Protein AF-A0A7S0B451-F1 (afdb_monomer_lite)

Organism: NCBI:txid73915

pLDDT: mean 84.36, std 18.51, range [40.62, 98.62]

Secondary structure (DSSP, 8-state):
-----------------------PPPPPP---TTPPP--EEEP-SSGGG-EEEETT-S-HHHHHHHHHHHTSTT-EE-----TTS-EE-EEEE-HHHHHHH-HHHHHHHHHHHHHHIIIII--TGGGTTT-------EEEE--HHHHSS--EE-S---SS-SSEEEE--S-GGG-S---EEEB-SSSSS--EEE-PPTT-EEEE-TTTSB-

Radius of gyration: 23.53 Å; chains: 1; bounding box: 77×71×60 Å

Sequence (211 aa):
AGDLDTEEASSKRSRQELQEEHDEPPSPNPAGDGARPSLRWLGGGKRYRCLALVPGFLRPEDISALHAVARHPTVQEINDRKGYLAFKHRVWRFELQLRALEPELYSRLLALMHQADTEKWRRLHKKSRKGKVYPEVEYIDYDVEYEQKPCFIEPHVDNKSAVTLVAMLSPPADYAGGRSCFRRAEGRAGHRELSLQLGDAVLFRGEKLVH

Structure (mmCIF, N/CA/C/O backbone):
data_AF-A0A7S0B451-F1
#
_entry.id   AF-A0A7S0B451-F1
#
loop_
_atom_site.group_PDB
_atom_site.id
_atom_site.type_symbol
_atom_site.label_atom_id
_atom_site.label_alt_id
_atom_site.label_comp_id
_atom_site.label_asym_id
_atom_site.label_entity_id
_atom_site.label_seq_id
_atom_site.pdbx_PDB_ins_code
_atom_site.Cartn_x
_atom_site.Cartn_y
_atom_site.Cartn_z
_atom_site.occupancy
_atom_site.B_iso_or_equiv
_atom_site.auth_seq_id
_atom_site.auth_comp_id
_atom_site.auth_asym_id
_atom_site.auth_atom_id
_atom_site.pdbx_PDB_model_num
ATOM 1 N N . ALA A 1 1 ? 52.711 51.675 38.468 1.00 51.25 1 ALA A N 1
ATOM 2 C CA . ALA A 1 1 ? 52.621 51.045 39.797 1.00 51.25 1 ALA A CA 1
ATOM 3 C C . ALA A 1 1 ? 51.212 50.502 39.941 1.00 51.25 1 ALA A C 1
ATOM 5 O O . ALA A 1 1 ? 50.282 51.296 39.874 1.00 51.25 1 ALA A O 1
ATOM 6 N N . GLY A 1 2 ? 51.070 49.181 40.024 1.00 46.09 2 GLY A N 1
ATOM 7 C CA . GLY A 1 2 ? 49.778 48.499 40.086 1.00 46.09 2 GLY A CA 1
ATOM 8 C C . GLY A 1 2 ? 49.770 47.239 39.232 1.00 46.09 2 GLY A C 1
ATOM 9 O O . GLY A 1 2 ? 49.210 47.253 38.142 1.00 46.09 2 GLY A O 1
ATOM 10 N N . ASP A 1 3 ? 50.450 46.210 39.734 1.00 50.22 3 ASP A N 1
ATOM 11 C CA . ASP A 1 3 ? 50.292 44.806 39.352 1.00 50.22 3 ASP A CA 1
ATOM 12 C C . ASP A 1 3 ? 48.834 44.348 39.532 1.00 50.22 3 ASP A C 1
ATOM 14 O O . ASP A 1 3 ? 48.132 44.859 40.408 1.00 50.22 3 ASP A O 1
ATOM 18 N N . LEU A 1 4 ? 48.400 43.345 38.765 1.00 50.84 4 LEU A N 1
ATOM 19 C CA . LEU A 1 4 ? 48.194 41.990 39.299 1.00 50.84 4 LEU A CA 1
ATOM 20 C C . LEU A 1 4 ? 47.608 41.045 38.239 1.00 50.84 4 LEU A C 1
ATOM 22 O O . LEU A 1 4 ? 46.598 41.323 37.593 1.00 50.84 4 LEU A O 1
ATOM 26 N N . ASP A 1 5 ? 48.301 39.916 38.128 1.00 51.53 5 ASP A N 1
ATOM 27 C CA . ASP A 1 5 ? 47.961 38.661 37.470 1.00 51.53 5 ASP A CA 1
ATOM 28 C C . ASP A 1 5 ? 46.573 38.119 37.820 1.00 51.53 5 ASP A C 1
ATOM 30 O O . ASP A 1 5 ? 46.120 38.285 38.953 1.00 51.53 5 ASP A O 1
ATOM 34 N N . THR A 1 6 ? 45.970 37.334 36.912 1.00 46.91 6 THR A N 1
ATOM 35 C CA . THR A 1 6 ? 45.538 35.951 37.235 1.00 46.91 6 THR A CA 1
ATOM 36 C C . THR A 1 6 ? 45.073 35.137 36.011 1.00 46.91 6 THR A C 1
ATOM 38 O O . THR A 1 6 ? 44.140 35.500 35.302 1.00 46.91 6 THR A O 1
ATOM 41 N N . GLU A 1 7 ? 45.768 34.010 35.831 1.00 44.91 7 GLU A N 1
ATOM 42 C CA . GLU A 1 7 ? 45.277 32.634 35.615 1.00 44.91 7 GLU A CA 1
ATOM 43 C C . GLU A 1 7 ? 44.490 32.207 34.353 1.00 44.91 7 GLU A C 1
ATOM 45 O O . GLU A 1 7 ? 43.295 32.421 34.178 1.00 44.91 7 GLU A O 1
ATOM 50 N N . GLU A 1 8 ? 45.214 31.450 33.519 1.00 51.06 8 GLU A N 1
ATOM 51 C CA . GLU A 1 8 ? 45.052 29.994 33.335 1.00 51.06 8 GLU A CA 1
ATOM 52 C C . GLU A 1 8 ? 43.644 29.430 33.036 1.00 51.06 8 GLU A C 1
ATOM 54 O O . GLU A 1 8 ? 42.858 29.095 33.920 1.00 51.06 8 GLU A O 1
ATOM 59 N N . ALA A 1 9 ? 43.372 29.173 31.748 1.00 45.97 9 ALA A N 1
ATOM 60 C CA . ALA A 1 9 ? 42.255 28.336 31.309 1.00 45.97 9 ALA A CA 1
ATOM 61 C C . ALA A 1 9 ? 42.749 26.960 30.830 1.00 45.97 9 ALA A C 1
ATOM 63 O O . ALA A 1 9 ? 43.408 26.808 29.801 1.00 45.97 9 ALA A O 1
ATOM 64 N N . SER A 1 10 ? 42.376 25.964 31.629 1.00 46.09 10 SER A N 1
ATOM 65 C CA . SER A 1 10 ? 42.626 24.530 31.528 1.00 46.09 10 SER A CA 1
ATOM 66 C C . SER A 1 10 ? 42.260 23.909 30.170 1.00 46.09 10 SER A C 1
ATOM 68 O O . SER A 1 10 ? 41.117 23.957 29.712 1.00 46.09 10 SER A O 1
ATOM 70 N N . SER A 1 11 ? 43.241 23.238 29.562 1.00 50.28 11 SER A N 1
ATOM 71 C CA . SER A 1 11 ? 43.077 22.367 28.399 1.00 50.28 11 SER A CA 1
ATOM 72 C C . SER A 1 11 ? 42.589 20.982 28.840 1.00 50.28 11 SER A C 1
ATOM 74 O O . SER A 1 11 ? 43.350 20.174 29.370 1.00 50.28 11 SER A O 1
ATOM 76 N N . LYS A 1 12 ? 41.304 20.695 28.615 1.00 46.22 12 LYS A N 1
ATOM 77 C CA . LYS A 1 12 ? 40.731 19.342 28.669 1.00 46.22 12 LYS A CA 1
ATOM 78 C C . LYS A 1 12 ? 39.865 19.120 27.433 1.00 46.22 12 LYS A C 1
ATOM 80 O O . LYS A 1 12 ? 38.693 19.481 27.407 1.00 46.22 12 LYS A O 1
ATOM 85 N N . ARG A 1 13 ? 40.441 18.507 26.399 1.00 50.12 13 ARG A N 1
ATOM 86 C CA . ARG A 1 13 ? 39.676 17.846 25.334 1.00 50.12 13 ARG A CA 1
ATOM 87 C C . ARG A 1 13 ? 39.936 16.351 25.412 1.00 50.12 13 ARG A C 1
ATOM 89 O O . ARG A 1 13 ? 40.980 15.864 24.989 1.00 50.12 13 ARG A O 1
ATOM 96 N N . SER A 1 14 ? 38.965 15.660 26.001 1.00 49.91 14 SER A N 1
ATOM 97 C CA . SER A 1 14 ? 38.817 14.212 25.968 1.00 49.91 14 SER A CA 1
ATOM 98 C C . SER A 1 14 ? 38.808 13.718 24.524 1.00 49.91 14 SER A C 1
ATOM 100 O O . SER A 1 14 ? 37.978 14.142 23.721 1.00 49.91 14 SER A O 1
ATOM 102 N N . ARG A 1 15 ? 39.718 12.794 24.214 1.00 47.41 15 ARG A N 1
ATOM 103 C CA . ARG A 1 15 ? 39.576 11.858 23.099 1.00 47.41 15 ARG A CA 1
ATOM 104 C C . ARG A 1 15 ? 38.463 10.881 23.474 1.00 47.41 15 ARG A C 1
ATOM 106 O O . ARG A 1 15 ? 38.658 10.048 24.349 1.00 47.41 15 ARG A O 1
ATOM 113 N N . GLN A 1 16 ? 37.299 11.035 22.855 1.00 45.62 16 GLN A N 1
ATOM 114 C CA . GLN A 1 16 ? 36.290 9.985 22.794 1.00 45.62 16 GLN A CA 1
ATOM 115 C C . GLN A 1 16 ? 36.619 9.133 21.569 1.00 45.62 16 GLN A C 1
ATOM 117 O O . GLN A 1 16 ? 36.636 9.635 20.446 1.00 45.62 16 GLN A O 1
ATOM 122 N N . GLU A 1 17 ? 36.966 7.878 21.823 1.00 51.75 17 GLU A N 1
ATOM 123 C CA . GLU A 1 17 ? 37.152 6.844 20.816 1.00 51.75 17 GLU 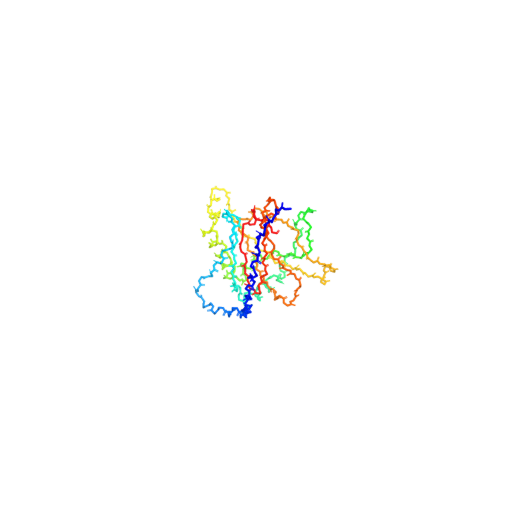A CA 1
ATOM 124 C C . GLU A 1 17 ? 35.809 6.564 20.129 1.00 51.75 17 GLU A C 1
ATOM 126 O O . GLU A 1 17 ? 34.786 6.359 20.781 1.00 51.75 17 GLU A O 1
ATOM 131 N N . LEU A 1 18 ? 35.825 6.614 18.798 1.00 42.59 18 LEU A N 1
ATOM 132 C CA . LEU A 1 18 ? 34.741 6.179 17.928 1.00 42.59 18 LEU A CA 1
ATOM 133 C C . LEU A 1 18 ? 34.728 4.648 17.928 1.00 42.59 18 LEU A C 1
ATOM 135 O O . LEU A 1 18 ? 35.599 4.019 17.332 1.00 42.59 18 LEU A O 1
ATOM 139 N N . GLN A 1 19 ? 33.752 4.064 18.614 1.00 40.62 19 GLN A N 1
ATOM 140 C CA . GLN A 1 19 ? 33.343 2.682 18.398 1.00 40.62 19 GLN A CA 1
ATOM 141 C C . GLN A 1 19 ? 32.407 2.668 17.185 1.00 40.62 19 GLN A C 1
ATOM 143 O O . GLN A 1 19 ? 31.265 3.116 17.264 1.00 40.62 19 GLN A O 1
ATOM 148 N N . GLU A 1 20 ? 32.928 2.215 16.047 1.00 45.16 20 GLU A N 1
ATOM 149 C CA . GLU A 1 20 ? 32.133 1.838 14.880 1.00 45.16 20 GLU A CA 1
ATOM 150 C C . GLU A 1 20 ? 31.390 0.536 15.217 1.00 45.16 20 GLU A C 1
ATOM 152 O O . GLU A 1 20 ? 31.955 -0.557 15.170 1.00 45.16 20 GLU A O 1
ATOM 157 N N . GLU A 1 21 ? 30.125 0.655 15.627 1.00 43.59 21 GLU A N 1
ATOM 158 C CA . GLU A 1 21 ? 29.206 -0.480 15.679 1.00 43.59 21 GLU A CA 1
ATOM 159 C C . GLU A 1 21 ? 28.879 -0.902 14.241 1.00 43.59 21 GLU A C 1
ATOM 161 O O . GLU A 1 21 ? 28.238 -0.178 13.479 1.00 43.59 21 GLU A O 1
ATOM 166 N N . HIS A 1 22 ? 29.365 -2.081 13.861 1.00 43.94 22 HIS A N 1
ATOM 167 C CA . HIS A 1 22 ? 28.922 -2.786 12.669 1.00 43.94 22 HIS A CA 1
ATOM 168 C C . HIS A 1 22 ? 27.453 -3.200 12.856 1.00 43.94 22 HIS A C 1
ATOM 170 O O . HIS A 1 22 ? 27.164 -4.177 13.544 1.00 43.94 22 HIS A O 1
ATOM 176 N N . ASP A 1 23 ? 26.535 -2.457 12.233 1.00 41.75 23 ASP A N 1
ATOM 177 C CA . ASP A 1 23 ? 25.133 -2.848 12.060 1.00 41.75 23 ASP A CA 1
ATOM 178 C C . ASP A 1 23 ? 25.065 -4.096 11.159 1.00 41.75 23 ASP A C 1
ATOM 180 O O . ASP A 1 23 ? 25.032 -4.010 9.927 1.00 41.75 23 ASP A O 1
ATOM 184 N N . GLU A 1 24 ? 25.067 -5.284 11.766 1.00 44.38 24 GLU A N 1
ATOM 185 C CA . GLU A 1 24 ? 24.655 -6.505 11.075 1.00 44.38 24 GLU A CA 1
ATOM 186 C C . GLU A 1 24 ? 23.174 -6.368 10.670 1.00 44.38 24 GLU A C 1
ATOM 188 O O . GLU A 1 24 ? 22.329 -6.049 11.516 1.00 44.38 24 GLU A O 1
ATOM 193 N N . PRO A 1 25 ? 22.813 -6.602 9.393 1.00 47.19 25 PRO A N 1
ATOM 194 C CA . PRO A 1 25 ? 21.423 -6.537 8.978 1.00 47.19 25 PRO A CA 1
ATOM 195 C C . PRO A 1 25 ? 20.615 -7.598 9.742 1.00 47.19 25 PRO A C 1
ATOM 197 O O . PRO A 1 25 ? 21.043 -8.752 9.838 1.00 47.19 25 PRO A O 1
ATOM 200 N N . PRO A 1 26 ? 19.441 -7.242 10.294 1.00 48.12 26 PRO A N 1
ATOM 201 C CA . PRO A 1 26 ? 18.641 -8.169 11.078 1.00 48.12 26 PRO A CA 1
ATOM 202 C C . PRO A 1 26 ? 18.282 -9.392 10.232 1.00 48.12 26 PRO A C 1
ATOM 204 O O . PRO A 1 26 ? 17.697 -9.263 9.156 1.00 48.12 26 PRO A O 1
ATOM 207 N N . SER A 1 27 ? 18.621 -10.580 10.742 1.00 48.44 27 SER A N 1
ATOM 208 C CA . SER A 1 27 ? 18.252 -11.851 10.115 1.00 48.44 27 SER A CA 1
ATOM 209 C C . SER A 1 27 ? 16.741 -11.906 9.845 1.00 48.44 27 SER A C 1
ATOM 211 O O . SER A 1 27 ? 15.951 -11.515 10.714 1.00 48.44 27 SER A O 1
ATOM 213 N N . PRO A 1 28 ? 16.312 -12.392 8.665 1.00 52.81 28 PRO A N 1
ATOM 214 C CA . PRO A 1 28 ? 14.900 -12.508 8.329 1.00 52.81 28 PRO A CA 1
ATOM 215 C C . PRO A 1 28 ? 14.221 -13.457 9.319 1.00 52.81 28 PRO A C 1
ATOM 217 O O . PRO A 1 28 ? 14.611 -14.615 9.462 1.00 52.81 28 PRO A O 1
ATOM 220 N N . ASN A 1 29 ? 13.214 -12.952 10.034 1.00 47.22 29 ASN A N 1
ATOM 221 C CA . ASN A 1 29 ? 12.429 -13.751 10.968 1.00 47.22 29 ASN A CA 1
ATOM 222 C C . ASN A 1 29 ? 11.749 -14.908 10.212 1.00 47.22 29 ASN A C 1
ATOM 224 O O . ASN A 1 29 ? 10.942 -14.635 9.319 1.00 47.22 29 ASN A O 1
ATOM 228 N N . PRO A 1 30 ? 11.972 -16.178 10.595 1.00 44.09 30 PRO A N 1
ATOM 229 C CA . PRO A 1 30 ? 11.163 -17.290 10.123 1.00 44.09 30 PRO A CA 1
ATOM 230 C C . PRO A 1 30 ? 9.826 -17.240 10.869 1.00 44.09 30 PRO A C 1
ATOM 232 O O . PRO A 1 30 ? 9.618 -17.915 11.877 1.00 44.09 30 PRO A O 1
ATOM 235 N N . ALA A 1 31 ? 8.921 -16.366 10.432 1.00 47.34 31 ALA A N 1
ATOM 236 C CA . ALA A 1 31 ? 7.562 -16.352 10.946 1.00 47.34 31 ALA A CA 1
ATOM 237 C C . ALA A 1 31 ? 6.867 -17.645 10.492 1.00 47.34 31 ALA A C 1
ATOM 239 O O . ALA A 1 31 ? 6.435 -17.760 9.349 1.00 47.34 31 ALA A O 1
ATOM 240 N N . GLY A 1 32 ? 6.798 -18.635 11.385 1.00 51.97 32 GLY A N 1
ATOM 241 C CA . GLY A 1 32 ? 5.951 -19.810 11.196 1.00 51.97 32 GLY A CA 1
ATOM 242 C C . GLY A 1 32 ? 4.487 -19.403 11.000 1.00 51.97 32 GLY A C 1
ATOM 243 O O . GLY A 1 32 ? 4.059 -18.367 11.516 1.00 51.97 32 GLY A O 1
ATOM 244 N N . ASP A 1 33 ? 3.734 -20.246 10.289 1.00 60.16 33 ASP A N 1
ATOM 245 C CA . ASP A 1 33 ? 2.381 -20.051 9.720 1.00 60.16 33 ASP A CA 1
ATOM 246 C C . ASP A 1 33 ? 1.242 -19.608 10.680 1.00 60.16 33 ASP A C 1
ATOM 248 O O . ASP A 1 33 ? 0.070 -19.614 10.310 1.00 60.16 33 ASP A O 1
ATOM 252 N N . GLY A 1 34 ? 1.531 -19.184 11.913 1.00 66.62 34 GLY A N 1
ATOM 253 C CA . GLY A 1 34 ? 0.522 -18.734 12.879 1.00 66.62 34 GLY A CA 1
ATOM 254 C C . GLY A 1 34 ? 0.889 -17.520 13.733 1.00 66.62 34 GLY A C 1
ATOM 255 O O . GLY A 1 34 ? 0.052 -17.064 14.518 1.00 66.62 34 GLY A O 1
ATOM 256 N N . ALA A 1 35 ? 2.104 -16.972 13.630 1.00 75.88 35 ALA A N 1
ATOM 257 C CA . ALA A 1 35 ? 2.472 -15.803 14.426 1.00 75.88 35 ALA A CA 1
ATOM 258 C C . ALA A 1 35 ? 1.803 -14.537 13.868 1.00 75.88 35 ALA A C 1
ATOM 260 O O . ALA A 1 35 ? 1.917 -14.221 12.684 1.00 75.88 35 ALA A O 1
ATOM 261 N N . ARG A 1 36 ? 1.109 -13.778 14.728 1.00 83.06 36 ARG A N 1
ATOM 262 C CA . ARG A 1 36 ? 0.566 -12.472 14.327 1.00 83.06 36 ARG A CA 1
ATOM 263 C C . ARG A 1 36 ? 1.712 -11.528 13.946 1.00 83.06 36 ARG A C 1
ATOM 265 O O . ARG A 1 36 ? 2.691 -11.459 14.693 1.00 83.06 36 ARG A O 1
ATOM 272 N N . PRO A 1 37 ? 1.583 -10.757 12.854 1.00 90.06 37 PRO A N 1
ATOM 273 C CA . PRO A 1 37 ? 2.593 -9.779 12.480 1.00 90.06 37 PRO A CA 1
ATOM 274 C C . PRO A 1 37 ? 2.762 -8.727 13.584 1.00 90.06 37 PRO A C 1
ATOM 276 O O . PRO A 1 37 ? 1.789 -8.208 14.144 1.00 90.06 37 PRO A O 1
ATOM 279 N N . SER A 1 38 ? 4.017 -8.409 13.903 1.00 93.44 38 SER A N 1
ATOM 280 C CA . SER A 1 38 ? 4.358 -7.423 14.929 1.00 93.44 38 SER A CA 1
ATOM 281 C C . SER A 1 38 ? 4.362 -6.012 14.340 1.00 93.44 38 SER A C 1
ATOM 283 O O . SER A 1 38 ? 5.220 -5.676 13.525 1.00 93.44 38 SER A O 1
ATOM 285 N N . LEU A 1 39 ? 3.452 -5.153 14.807 1.00 97.00 39 LEU A N 1
ATOM 286 C CA . LEU A 1 39 ? 3.399 -3.742 14.419 1.00 97.00 39 LEU A CA 1
ATOM 287 C C . LEU A 1 39 ? 4.478 -2.929 15.155 1.00 97.00 39 LEU A C 1
ATOM 289 O O . LEU A 1 39 ? 4.399 -2.718 16.367 1.00 97.00 39 LEU A O 1
ATOM 293 N N . ARG A 1 40 ? 5.469 -2.407 14.425 1.00 96.81 40 ARG A N 1
ATOM 294 C CA . ARG A 1 40 ? 6.464 -1.463 14.959 1.00 96.81 40 ARG A CA 1
ATOM 295 C C . ARG A 1 40 ? 5.944 -0.035 14.824 1.00 96.81 40 ARG A C 1
ATOM 297 O O . ARG A 1 40 ? 6.002 0.576 13.758 1.00 96.81 40 ARG A O 1
ATOM 304 N N . TRP A 1 41 ? 5.397 0.505 15.910 1.00 95.06 41 TRP A N 1
ATOM 305 C CA . TRP A 1 41 ? 4.802 1.842 15.918 1.00 95.06 41 TRP A CA 1
ATOM 306 C C . TRP A 1 41 ? 5.856 2.953 15.925 1.00 95.06 41 TRP A C 1
ATOM 308 O O . TRP A 1 41 ? 6.600 3.114 16.889 1.00 95.06 41 TRP A O 1
ATOM 318 N N . LEU A 1 42 ? 5.829 3.800 14.899 1.00 92.25 42 LEU A N 1
ATOM 319 C CA . LEU A 1 42 ? 6.668 4.988 14.793 1.00 92.25 42 LEU A CA 1
ATOM 320 C C . LEU A 1 42 ? 5.882 6.233 15.227 1.00 92.25 42 LEU A C 1
ATOM 322 O O . LEU A 1 42 ? 4.772 6.534 14.761 1.00 92.25 42 LEU A O 1
ATOM 326 N N . GLY A 1 43 ? 6.449 6.920 16.217 1.00 80.81 43 GLY A N 1
ATOM 327 C CA . GLY A 1 43 ? 5.768 7.918 17.028 1.00 80.81 43 GLY A CA 1
ATOM 328 C C . GLY A 1 43 ? 5.409 9.216 16.304 1.00 80.81 43 GLY A C 1
ATOM 329 O O . GLY A 1 43 ? 6.026 9.642 15.330 1.00 80.81 43 GLY A O 1
ATOM 330 N N . GLY A 1 44 ? 4.387 9.872 16.846 1.00 68.25 44 GLY A N 1
ATOM 331 C CA . GLY A 1 44 ? 4.021 11.263 16.611 1.00 68.25 44 GLY A CA 1
ATOM 332 C C . GLY A 1 44 ? 3.155 11.698 17.791 1.00 68.25 44 GLY A C 1
ATOM 333 O O . GLY A 1 44 ? 2.392 10.885 18.303 1.00 68.25 44 GLY A O 1
ATOM 334 N N . GLY A 1 45 ? 3.244 12.950 18.249 1.00 79.00 45 GLY A N 1
ATOM 335 C CA . GLY A 1 45 ? 2.591 13.391 19.500 1.00 79.00 45 GLY A CA 1
ATOM 336 C C . GLY A 1 45 ? 1.056 13.247 19.568 1.00 79.00 45 GLY A C 1
ATOM 337 O O . GLY A 1 45 ? 0.448 13.617 20.564 1.00 79.00 45 GLY A O 1
ATOM 338 N N . LYS A 1 46 ? 0.397 12.741 18.515 1.00 87.88 46 LYS A N 1
ATOM 339 C CA . LYS A 1 46 ? -1.038 12.426 18.469 1.00 87.88 46 LYS A CA 1
ATOM 340 C C . LYS A 1 46 ? -1.256 11.090 17.754 1.00 87.88 46 LYS A C 1
ATOM 342 O O . LYS A 1 46 ? -0.585 10.814 16.765 1.00 87.88 46 LYS A O 1
ATOM 347 N N . ARG A 1 47 ? -2.267 10.314 18.174 1.00 90.69 47 ARG A N 1
ATOM 348 C CA . ARG A 1 47 ? -2.580 8.966 17.635 1.00 90.69 47 ARG A CA 1
ATOM 349 C C . ARG A 1 47 ? -2.688 8.917 16.106 1.00 90.69 47 ARG A C 1
ATOM 351 O O . ARG A 1 47 ? -2.170 8.000 15.487 1.00 90.69 47 ARG A O 1
ATOM 358 N N . TYR A 1 48 ? -3.324 9.918 15.495 1.00 87.50 48 TYR A N 1
ATOM 359 C CA . TYR A 1 48 ? -3.512 9.988 14.038 1.00 87.50 48 TYR A CA 1
ATOM 360 C C . TYR A 1 48 ? -2.246 10.366 13.254 1.00 87.50 48 TYR A C 1
ATOM 362 O O . TYR A 1 48 ? -2.292 10.423 12.033 1.00 87.50 48 TYR A O 1
ATOM 370 N N . ARG A 1 49 ? -1.145 10.678 13.947 1.00 89.88 49 ARG A N 1
ATOM 371 C CA . ARG A 1 49 ? 0.164 10.961 13.347 1.00 89.88 49 ARG A CA 1
ATOM 372 C C . ARG A 1 49 ? 1.102 9.761 13.427 1.00 89.88 49 ARG A C 1
ATOM 374 O O . ARG A 1 49 ? 2.183 9.818 12.854 1.00 89.88 49 ARG A O 1
ATOM 381 N N . CYS A 1 50 ? 0.736 8.716 14.161 1.00 93.38 50 CYS A N 1
ATOM 382 C CA . CYS A 1 50 ? 1.513 7.487 14.211 1.00 93.38 50 CYS A CA 1
ATOM 383 C C . CYS A 1 50 ? 1.355 6.708 12.906 1.00 93.38 50 CYS A C 1
ATOM 385 O O . CYS A 1 50 ? 0.295 6.760 12.282 1.00 93.38 50 CYS A O 1
ATOM 387 N N . LEU A 1 51 ? 2.396 5.967 12.560 1.00 95.88 51 LEU A N 1
ATOM 388 C CA . LEU A 1 51 ? 2.398 4.966 11.501 1.00 95.88 51 LEU A CA 1
ATOM 389 C C . LEU A 1 51 ? 2.987 3.669 12.067 1.00 95.88 51 LEU A C 1
ATOM 391 O O . LEU A 1 51 ? 3.706 3.717 13.068 1.00 95.88 51 LEU A O 1
ATOM 395 N N . ALA A 1 52 ? 2.638 2.530 11.490 1.00 97.69 52 ALA A N 1
ATOM 396 C CA . ALA A 1 52 ? 3.152 1.223 11.883 1.00 97.69 52 ALA A CA 1
ATOM 397 C C . ALA A 1 52 ? 3.973 0.642 10.738 1.00 97.69 52 ALA A C 1
ATOM 399 O O . ALA A 1 52 ? 3.462 0.548 9.629 1.00 97.69 52 ALA A O 1
ATOM 400 N N . LEU A 1 53 ? 5.212 0.249 11.014 1.00 98.00 53 LEU A N 1
ATOM 401 C CA . LEU A 1 53 ? 6.034 -0.545 10.109 1.00 98.00 53 LEU A CA 1
ATOM 402 C C . LEU A 1 53 ? 5.858 -2.030 10.444 1.00 98.00 53 LEU A C 1
ATOM 404 O O . LEU A 1 53 ? 5.833 -2.403 11.619 1.00 98.00 53 LEU A O 1
ATOM 408 N N . VAL A 1 54 ? 5.763 -2.867 9.420 1.00 98.19 54 VAL A N 1
ATOM 409 C CA . VAL A 1 54 ? 5.617 -4.321 9.531 1.00 98.19 54 VAL A CA 1
ATOM 410 C C . VAL A 1 54 ? 6.666 -4.956 8.622 1.00 98.19 54 VAL A C 1
ATOM 412 O O . VAL A 1 54 ? 6.398 -5.156 7.436 1.00 98.19 54 VAL A O 1
ATOM 415 N N . PRO A 1 55 ? 7.885 -5.188 9.142 1.00 97.25 55 PRO A N 1
ATOM 416 C CA . PRO A 1 55 ? 8.974 -5.712 8.331 1.00 97.25 55 PRO A CA 1
ATOM 417 C C . PRO A 1 55 ? 8.680 -7.130 7.842 1.00 97.25 55 PRO A C 1
ATOM 419 O O . PRO A 1 55 ? 8.182 -7.938 8.630 1.00 97.25 55 PRO A O 1
ATOM 422 N N . GLY A 1 56 ? 8.997 -7.423 6.579 1.00 96.56 56 GLY A N 1
ATOM 423 C CA . GLY A 1 56 ? 8.827 -8.749 5.977 1.00 96.56 56 GLY A CA 1
ATOM 424 C C . GLY A 1 56 ? 7.404 -9.301 6.099 1.00 96.56 56 GLY A C 1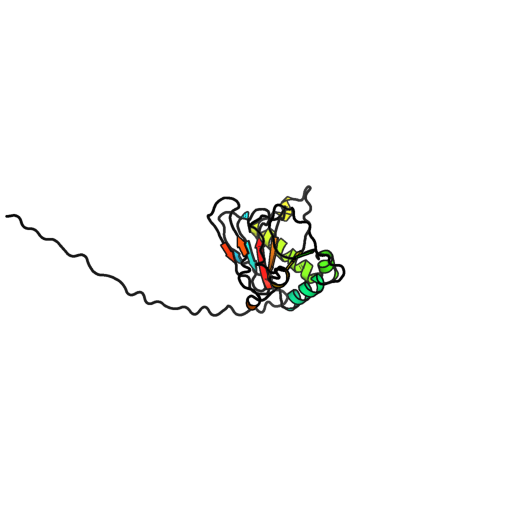
ATOM 425 O O . GLY A 1 56 ? 7.221 -10.491 6.342 1.00 96.56 56 GLY A O 1
ATOM 426 N N . PHE A 1 57 ? 6.393 -8.431 6.019 1.00 97.75 57 PHE A N 1
ATOM 427 C CA . PHE A 1 57 ? 4.996 -8.843 6.134 1.00 97.75 57 PHE A CA 1
ATOM 428 C C . PHE A 1 57 ? 4.569 -9.748 4.975 1.00 97.75 57 PHE A C 1
ATOM 430 O O . PHE A 1 57 ? 3.885 -10.747 5.196 1.00 97.75 57 PHE A O 1
ATOM 437 N N . LEU A 1 58 ? 4.950 -9.379 3.751 1.00 98.12 58 LEU A N 1
ATOM 438 C CA . LEU A 1 58 ? 4.686 -10.175 2.561 1.00 98.12 58 LEU A CA 1
ATOM 439 C C . LEU A 1 58 ? 5.837 -11.143 2.324 1.00 98.12 58 LEU A C 1
ATOM 441 O O . LEU A 1 58 ? 7.001 -10.745 2.266 1.00 98.12 58 LEU A O 1
ATOM 445 N N . ARG A 1 59 ? 5.488 -12.412 2.137 1.00 96.81 59 ARG A N 1
ATOM 446 C CA . ARG A 1 59 ? 6.434 -13.452 1.731 1.00 96.81 59 ARG A CA 1
ATOM 447 C C . ARG A 1 59 ? 6.698 -13.382 0.220 1.00 96.81 59 ARG A C 1
ATOM 449 O O . ARG A 1 59 ? 5.884 -12.803 -0.504 1.00 96.81 59 ARG A O 1
ATOM 456 N N . PRO A 1 60 ? 7.777 -13.997 -0.293 1.00 97.69 60 PRO A N 1
ATOM 457 C CA . PRO A 1 60 ? 8.038 -14.050 -1.732 1.00 97.69 60 PRO A CA 1
ATOM 458 C C . PRO A 1 60 ? 6.856 -14.591 -2.551 1.00 97.69 60 PRO A C 1
ATOM 460 O O . PRO A 1 60 ? 6.558 -14.065 -3.624 1.00 97.69 60 PRO A O 1
ATOM 463 N N . GLU A 1 61 ? 6.133 -15.583 -2.025 1.00 98.00 61 GLU A N 1
ATOM 464 C CA . GLU A 1 61 ? 4.952 -16.161 -2.677 1.00 98.00 61 GLU A CA 1
ATOM 465 C C . GLU A 1 61 ? 3.800 -15.152 -2.727 1.00 98.00 61 GLU A C 1
ATOM 467 O O . GLU A 1 61 ? 3.124 -15.034 -3.746 1.00 98.00 61 GLU A O 1
ATOM 472 N N . ASP A 1 62 ? 3.625 -14.367 -1.659 1.00 98.38 62 ASP A N 1
ATOM 473 C CA . ASP A 1 62 ? 2.604 -13.320 -1.584 1.00 98.38 62 ASP A CA 1
ATOM 474 C C . ASP A 1 62 ? 2.878 -12.224 -2.625 1.00 98.38 62 ASP A C 1
ATOM 476 O O . ASP A 1 62 ? 1.969 -11.753 -3.305 1.00 98.38 62 ASP A O 1
ATOM 480 N N . ILE A 1 63 ? 4.145 -11.836 -2.779 1.00 98.62 63 ILE A N 1
ATOM 481 C CA . ILE A 1 63 ? 4.582 -10.830 -3.754 1.00 98.62 63 ILE A CA 1
ATOM 482 C C . ILE A 1 63 ? 4.376 -11.350 -5.180 1.00 98.62 63 ILE A C 1
ATOM 484 O O . ILE A 1 63 ? 3.827 -10.638 -6.021 1.00 98.62 63 ILE A O 1
ATOM 488 N N . SER A 1 64 ? 4.758 -12.603 -5.447 1.00 98.38 64 SER A N 1
ATOM 489 C CA . SER A 1 64 ? 4.527 -13.252 -6.742 1.00 98.38 64 SER A CA 1
ATOM 490 C C . SER A 1 64 ? 3.036 -13.297 -7.096 1.00 98.38 64 SER A C 1
ATOM 492 O O . SER A 1 64 ? 2.653 -12.918 -8.206 1.00 98.38 64 SER A O 1
ATOM 494 N N . ALA A 1 65 ? 2.186 -13.662 -6.132 1.00 98.50 65 ALA A N 1
ATOM 495 C CA . ALA A 1 65 ? 0.738 -13.675 -6.295 1.00 98.50 65 ALA A CA 1
ATOM 496 C C . ALA A 1 65 ? 0.181 -12.271 -6.589 1.00 98.50 65 ALA A C 1
ATOM 498 O O . ALA A 1 65 ? -0.593 -12.103 -7.530 1.00 98.50 65 ALA A O 1
ATOM 499 N N . LEU A 1 66 ? 0.618 -11.234 -5.863 1.00 98.56 66 LEU A N 1
ATOM 500 C CA . LEU A 1 66 ? 0.202 -9.847 -6.124 1.00 98.56 66 LEU A CA 1
ATOM 501 C C . LEU A 1 66 ? 0.559 -9.399 -7.546 1.00 98.56 66 LEU A C 1
ATOM 503 O O . LEU A 1 66 ? -0.297 -8.838 -8.231 1.00 98.56 66 LEU A O 1
ATOM 507 N N . HIS A 1 67 ? 1.778 -9.693 -8.009 1.00 98.44 67 HIS A N 1
ATOM 508 C CA . HIS A 1 67 ? 2.206 -9.418 -9.387 1.00 98.44 67 HIS A CA 1
ATOM 509 C C . HIS A 1 67 ? 1.334 -10.146 -10.415 1.00 98.44 67 HIS A C 1
ATOM 511 O O . HIS A 1 67 ? 0.917 -9.549 -11.409 1.00 98.44 67 HIS A O 1
ATOM 517 N N . ALA A 1 68 ? 1.038 -11.428 -10.186 1.00 98.38 68 ALA A N 1
ATOM 518 C CA . ALA A 1 68 ? 0.222 -12.232 -11.091 1.00 98.38 68 ALA A CA 1
ATOM 519 C C . ALA A 1 68 ? -1.223 -11.715 -11.174 1.00 98.38 68 ALA A C 1
ATOM 521 O O . ALA A 1 68 ? -1.749 -11.521 -12.272 1.00 98.38 68 ALA A O 1
ATOM 522 N N . VAL A 1 69 ? -1.851 -11.433 -10.028 1.00 98.50 69 VAL A N 1
ATOM 523 C CA . VAL A 1 69 ? -3.225 -10.919 -9.972 1.00 98.50 69 VAL A CA 1
ATOM 524 C C . VAL A 1 69 ? -3.306 -9.523 -10.593 1.00 98.50 69 VAL A C 1
ATOM 526 O O . VAL A 1 69 ? -4.228 -9.269 -11.365 1.00 98.50 69 VAL A O 1
ATOM 529 N N . ALA A 1 70 ? -2.352 -8.627 -10.320 1.00 97.81 70 ALA A N 1
ATOM 530 C CA . ALA A 1 70 ? -2.340 -7.280 -10.899 1.00 97.81 70 ALA A CA 1
ATOM 531 C C . ALA A 1 70 ? -2.213 -7.284 -12.434 1.00 97.81 70 ALA A C 1
ATOM 533 O O . ALA A 1 70 ? -2.713 -6.378 -13.096 1.00 97.81 70 ALA A O 1
ATOM 534 N N . ARG A 1 71 ? -1.598 -8.326 -13.008 1.00 97.38 71 ARG A N 1
ATOM 535 C CA . ARG A 1 71 ? -1.471 -8.540 -14.461 1.00 97.38 71 ARG A CA 1
ATOM 536 C C . ARG A 1 71 ? -2.608 -9.370 -15.062 1.00 97.38 71 ARG A C 1
ATOM 538 O O . ARG A 1 71 ? -2.565 -9.691 -16.250 1.00 97.38 71 ARG A O 1
ATOM 545 N N . HIS A 1 72 ? -3.615 -9.745 -14.273 1.00 98.44 72 HIS A N 1
ATOM 546 C CA . HIS A 1 72 ? -4.739 -10.524 -14.775 1.00 98.44 72 HIS A CA 1
ATOM 547 C C . HIS A 1 72 ? -5.475 -9.752 -15.893 1.00 98.44 72 HIS A C 1
ATOM 549 O O . HIS A 1 72 ? -5.728 -8.559 -15.724 1.00 98.44 72 HIS A O 1
ATOM 555 N N . PRO A 1 73 ? -5.905 -10.393 -17.001 1.00 97.88 73 PRO A N 1
ATOM 556 C CA . PRO A 1 73 ? -6.466 -9.691 -18.168 1.00 97.88 73 PRO A CA 1
ATOM 557 C C . PRO A 1 73 ? -7.702 -8.820 -17.903 1.00 97.88 73 PRO A C 1
ATOM 559 O O . PRO A 1 73 ? -8.042 -7.955 -18.704 1.00 97.88 73 PRO A O 1
ATOM 562 N N . THR A 1 74 ? -8.412 -9.058 -16.798 1.00 97.75 74 THR A N 1
ATOM 563 C CA . THR A 1 74 ? -9.588 -8.263 -16.404 1.00 97.75 74 THR A CA 1
ATOM 564 C C . THR A 1 74 ? -9.244 -7.048 -15.542 1.00 97.75 74 THR A C 1
ATOM 566 O O . THR A 1 74 ? -10.149 -6.299 -15.180 1.00 97.75 74 THR A O 1
ATOM 569 N N . VAL A 1 75 ? -7.992 -6.907 -15.105 1.00 97.75 75 VAL A N 1
ATOM 570 C CA . VAL A 1 75 ? -7.541 -5.760 -14.318 1.00 97.75 75 VAL A CA 1
ATOM 571 C C . VAL A 1 75 ? -7.315 -4.596 -15.267 1.00 97.75 75 VAL A C 1
ATOM 573 O O . VAL A 1 75 ? -6.629 -4.721 -16.278 1.00 97.75 75 VAL A O 1
ATOM 576 N N . GLN A 1 76 ? -7.921 -3.460 -14.943 1.00 94.38 76 GLN A N 1
ATOM 577 C CA . GLN A 1 76 ? -7.844 -2.263 -15.766 1.00 94.38 76 GLN A CA 1
ATOM 578 C C . GLN A 1 76 ? -6.933 -1.237 -15.109 1.00 94.38 76 GLN A C 1
ATOM 580 O O . GLN A 1 76 ? -6.998 -1.003 -13.898 1.00 94.38 76 GLN A O 1
ATOM 585 N N . GLU A 1 77 ? -6.098 -0.620 -15.939 1.00 96.00 77 GLU A N 1
ATOM 586 C CA . GLU A 1 77 ? -5.396 0.600 -15.570 1.00 96.00 77 GLU A CA 1
ATOM 587 C C . GLU A 1 77 ? -6.430 1.709 -15.352 1.00 96.00 77 GLU A C 1
ATOM 589 O O . GLU A 1 77 ? -7.382 1.848 -16.127 1.00 96.00 77 GLU A O 1
ATOM 594 N N . ILE A 1 78 ? -6.273 2.476 -14.278 1.00 93.69 78 ILE A N 1
ATOM 595 C CA . ILE A 1 78 ? -7.184 3.560 -13.920 1.00 93.69 78 ILE A CA 1
ATOM 596 C C . ILE A 1 78 ? -6.500 4.914 -14.084 1.00 93.69 78 ILE A C 1
ATOM 598 O O . ILE A 1 78 ? -5.339 5.102 -13.732 1.00 93.69 78 ILE A O 1
ATOM 602 N N . ASN A 1 79 ? -7.263 5.882 -14.587 1.00 87.56 79 ASN A N 1
ATOM 603 C CA . ASN A 1 79 ? -6.853 7.279 -14.688 1.00 87.56 79 ASN A CA 1
ATOM 604 C C . ASN A 1 79 ? -7.958 8.179 -14.113 1.00 87.56 79 ASN A C 1
ATOM 606 O O . ASN A 1 79 ? -8.593 8.961 -14.816 1.00 87.56 79 ASN A O 1
ATOM 610 N N . ASP A 1 80 ? -8.265 7.979 -12.829 1.00 81.50 80 ASP A N 1
ATOM 611 C CA . ASP A 1 80 ? -9.369 8.636 -12.113 1.00 81.50 80 ASP A CA 1
ATOM 612 C C . ASP A 1 80 ? -8.897 9.732 -11.137 1.00 81.50 80 ASP A C 1
ATOM 614 O O . ASP A 1 80 ? -9.688 10.304 -10.376 1.00 81.50 80 ASP A O 1
ATOM 618 N N . ARG A 1 81 ? -7.604 10.071 -11.170 1.00 77.62 81 ARG A N 1
ATOM 619 C CA . ARG A 1 81 ? -7.017 11.092 -10.302 1.00 77.62 81 ARG A CA 1
ATOM 620 C C . ARG A 1 81 ? -7.358 12.487 -10.819 1.00 77.62 81 ARG A C 1
ATOM 622 O O . ARG A 1 81 ? -7.267 12.795 -12.003 1.00 77.62 81 ARG A O 1
ATOM 629 N N . LYS A 1 82 ? -7.774 13.361 -9.902 1.00 73.50 82 LYS A N 1
ATOM 630 C CA . LYS A 1 82 ? -8.142 14.743 -10.230 1.00 73.50 82 LYS A CA 1
ATOM 631 C C . LYS A 1 82 ? -6.907 15.510 -10.709 1.00 73.50 82 LYS A C 1
ATOM 633 O O . LYS A 1 82 ? -5.854 15.407 -10.089 1.00 73.50 82 LYS A O 1
ATOM 638 N N . GLY A 1 83 ? -7.068 16.354 -11.729 1.00 71.88 83 GLY A N 1
ATOM 639 C CA . GLY A 1 83 ? -5.970 17.076 -12.393 1.00 71.88 83 GLY A CA 1
ATOM 640 C C . GLY A 1 83 ? -5.188 18.102 -11.556 1.00 71.88 83 GLY A C 1
ATOM 641 O O . GLY A 1 83 ? -4.432 18.874 -12.129 1.00 71.88 83 GLY A O 1
ATOM 642 N N . TYR A 1 84 ? -5.372 18.152 -10.232 1.00 76.88 84 TYR A N 1
ATOM 643 C CA . TYR A 1 84 ? -4.599 19.014 -9.328 1.00 76.88 84 TYR A CA 1
ATOM 644 C C . TYR A 1 84 ? -3.486 18.282 -8.569 1.00 76.88 84 TYR A C 1
ATOM 646 O O . TYR A 1 84 ? -2.714 18.944 -7.884 1.00 76.88 84 TYR A O 1
ATOM 654 N N . LEU A 1 85 ? -3.437 16.947 -8.616 1.00 82.25 85 LEU A N 1
ATOM 655 C CA . LEU A 1 85 ? -2.347 16.172 -8.025 1.00 82.25 85 LEU A CA 1
ATOM 656 C C . LEU A 1 85 ? -1.380 15.804 -9.144 1.00 82.25 85 LEU A C 1
ATOM 658 O O . LEU A 1 85 ? -1.777 15.064 -10.044 1.00 82.25 85 LEU A O 1
ATOM 662 N N . ALA A 1 86 ? -0.141 16.295 -9.103 1.00 84.00 86 ALA A N 1
ATOM 663 C CA . ALA A 1 86 ? 0.855 15.830 -10.056 1.00 84.00 86 ALA A CA 1
ATOM 664 C C . ALA A 1 86 ? 1.403 14.470 -9.608 1.00 84.00 86 ALA A C 1
ATOM 666 O O . ALA A 1 86 ? 1.803 14.270 -8.457 1.00 84.00 86 ALA A O 1
ATOM 667 N N . PHE A 1 87 ? 1.408 13.524 -10.535 1.00 87.31 87 PHE A N 1
ATOM 668 C CA . PHE A 1 87 ? 1.994 12.210 -10.344 1.00 87.31 87 PHE A CA 1
ATOM 669 C C . PHE A 1 87 ? 2.519 11.677 -11.677 1.00 87.31 87 PHE A C 1
ATOM 671 O O . PHE A 1 87 ? 2.106 12.132 -12.745 1.00 87.31 87 PHE A O 1
ATOM 678 N N . LYS A 1 88 ? 3.453 10.737 -11.592 1.00 91.31 88 LYS A N 1
ATOM 679 C CA . LYS A 1 88 ? 4.046 10.009 -12.712 1.00 91.31 88 LYS A CA 1
ATOM 680 C C . LYS A 1 88 ? 4.274 8.581 -12.266 1.00 91.31 88 LYS A C 1
ATOM 682 O O . LYS A 1 88 ? 5.306 8.281 -11.671 1.00 91.31 88 LYS A O 1
ATOM 687 N N . HIS A 1 89 ? 3.245 7.776 -12.455 1.00 93.75 89 HIS A N 1
ATOM 688 C CA . HIS A 1 89 ? 3.206 6.353 -12.169 1.00 93.75 89 HIS A CA 1
ATOM 689 C C . HIS A 1 89 ? 1.922 5.800 -12.783 1.00 93.75 89 HIS A C 1
ATOM 691 O O . HIS A 1 89 ? 0.957 6.538 -13.018 1.00 93.75 89 HIS A O 1
ATOM 697 N N . ARG A 1 90 ? 1.882 4.489 -12.972 1.00 94.69 90 ARG A N 1
ATOM 698 C CA . ARG A 1 90 ? 0.706 3.771 -13.464 1.00 94.69 90 ARG A CA 1
ATOM 699 C C . ARG A 1 90 ? -0.022 3.115 -12.303 1.00 94.69 90 ARG A C 1
ATOM 701 O O . ARG A 1 90 ? 0.602 2.757 -11.304 1.00 94.69 90 ARG A O 1
ATOM 708 N N . VAL A 1 91 ? -1.345 3.004 -12.396 1.00 95.8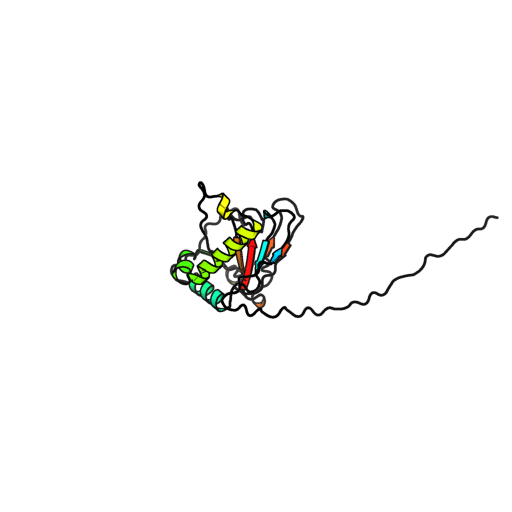8 91 VAL A N 1
ATOM 709 C CA . VAL A 1 91 ? -2.177 2.447 -11.321 1.00 95.88 91 VAL A CA 1
ATOM 710 C C . VAL A 1 91 ? -3.191 1.474 -11.886 1.00 95.88 91 VAL A C 1
ATOM 712 O O . VAL A 1 91 ? -3.916 1.798 -12.821 1.00 95.88 91 VAL A O 1
ATOM 715 N N . TRP A 1 92 ? -3.318 0.319 -11.245 1.00 97.69 92 TRP A N 1
ATOM 716 C CA . TRP A 1 92 ? -4.341 -0.671 -11.550 1.00 97.69 92 TRP A CA 1
ATOM 717 C C . TRP A 1 92 ? -5.165 -0.974 -10.309 1.00 97.69 92 TRP A C 1
ATOM 719 O O . TRP A 1 92 ? -4.619 -1.269 -9.246 1.00 97.69 92 TRP A O 1
ATOM 729 N N . ARG A 1 93 ? -6.493 -0.947 -10.443 1.00 96.75 93 ARG A N 1
ATOM 730 C CA . ARG A 1 93 ? -7.398 -1.369 -9.369 1.00 96.75 93 ARG A CA 1
ATOM 731 C C . ARG A 1 93 ? -7.735 -2.840 -9.561 1.00 96.75 93 ARG A C 1
ATOM 733 O O . ARG A 1 93 ? -8.381 -3.205 -10.540 1.00 96.75 93 ARG A O 1
ATOM 740 N N . PHE A 1 94 ? -7.309 -3.673 -8.617 1.00 97.81 94 PHE A N 1
ATOM 741 C CA . PHE A 1 94 ? -7.334 -5.134 -8.770 1.00 97.81 94 PHE A CA 1
ATOM 742 C C . PHE A 1 94 ? -7.936 -5.872 -7.568 1.00 97.81 94 PHE A C 1
ATOM 744 O O . PHE A 1 94 ? -7.813 -7.087 -7.439 1.00 97.81 94 PHE A O 1
ATOM 751 N N . GLU A 1 95 ? -8.625 -5.147 -6.683 1.00 97.50 95 GLU A N 1
ATOM 752 C CA . GLU A 1 95 ? -9.230 -5.706 -5.471 1.00 97.50 95 GLU A CA 1
ATOM 753 C C . GLU A 1 95 ? -10.145 -6.908 -5.737 1.00 97.50 95 GLU A C 1
ATOM 755 O O . GLU A 1 95 ? -10.081 -7.906 -5.020 1.00 97.50 95 GLU A O 1
ATOM 760 N N . LEU A 1 96 ? -11.023 -6.817 -6.742 1.00 97.50 96 LEU A N 1
ATOM 761 C CA . LEU A 1 96 ? -11.984 -7.883 -7.026 1.00 97.50 96 LEU A CA 1
ATOM 762 C C . LEU A 1 96 ? -11.270 -9.172 -7.439 1.00 97.50 96 LEU A C 1
ATOM 764 O O . LEU A 1 96 ? -11.678 -10.252 -7.016 1.00 97.50 96 LEU A O 1
ATOM 768 N N . GLN A 1 97 ? -10.202 -9.044 -8.226 1.00 98.50 97 GLN A N 1
ATOM 769 C CA . GLN A 1 97 ? -9.366 -10.155 -8.659 1.00 98.50 97 GLN A CA 1
ATOM 770 C C . GLN A 1 97 ? -8.568 -10.714 -7.486 1.00 98.50 97 GLN A C 1
ATOM 772 O O . GLN A 1 97 ? -8.565 -11.924 -7.297 1.00 98.50 97 GLN A O 1
ATOM 777 N N . LEU A 1 98 ? -7.983 -9.855 -6.647 1.00 98.50 98 LEU A N 1
ATOM 778 C CA . LEU A 1 98 ? -7.245 -10.285 -5.460 1.00 98.50 98 LEU A CA 1
ATOM 779 C C . LEU A 1 98 ? -8.141 -11.077 -4.505 1.00 98.50 98 LEU A C 1
ATOM 781 O O . LEU A 1 98 ? -7.764 -12.146 -4.040 1.00 98.50 98 LEU A O 1
ATOM 785 N N . ARG A 1 99 ? -9.368 -10.604 -4.275 1.00 98.25 99 ARG A N 1
ATOM 786 C CA . ARG A 1 99 ? -10.351 -11.304 -3.443 1.00 98.25 99 ARG A CA 1
ATOM 787 C C . ARG A 1 99 ? -10.796 -12.643 -4.038 1.00 98.25 99 ARG A C 1
ATOM 789 O O . ARG A 1 99 ? -11.131 -13.545 -3.278 1.00 98.25 99 ARG A O 1
ATOM 796 N N . ALA A 1 100 ? -10.873 -12.752 -5.363 1.00 98.25 100 ALA A N 1
ATOM 797 C CA . ALA A 1 100 ? -11.349 -13.958 -6.038 1.00 98.25 100 ALA A CA 1
ATOM 798 C C . ALA A 1 100 ? -10.257 -15.026 -6.196 1.00 98.25 100 ALA A C 1
ATOM 800 O O . ALA A 1 100 ? -10.539 -16.204 -6.007 1.00 98.25 100 ALA A O 1
ATOM 801 N N . LEU A 1 101 ? -9.041 -14.611 -6.556 1.00 98.31 101 LEU A N 1
ATOM 802 C CA . LEU A 1 101 ? -7.931 -15.503 -6.894 1.00 98.31 101 LEU A CA 1
ATOM 803 C C . LEU A 1 101 ? -7.050 -15.822 -5.681 1.00 98.31 101 LEU A C 1
ATOM 805 O O . LEU A 1 101 ? -6.565 -16.939 -5.573 1.00 98.31 101 LEU A O 1
ATOM 809 N N . GLU A 1 102 ? -6.897 -14.876 -4.751 1.00 98.38 102 GLU A N 1
ATOM 810 C CA . GLU A 1 102 ? -6.013 -14.993 -3.582 1.00 98.38 102 GLU A CA 1
ATOM 811 C C . GLU A 1 102 ? -6.742 -14.577 -2.282 1.00 98.38 102 GLU A C 1
ATOM 813 O O . GLU A 1 102 ? -6.332 -13.639 -1.581 1.00 98.38 102 GLU A O 1
ATOM 818 N N . PRO A 1 103 ? -7.863 -15.242 -1.930 1.00 98.00 103 PRO A N 1
ATOM 819 C CA . PRO A 1 103 ? -8.744 -14.819 -0.838 1.00 98.00 103 PRO A CA 1
ATOM 820 C C . PRO A 1 103 ? -8.057 -14.807 0.533 1.00 98.00 103 PRO A C 1
ATOM 822 O O . PRO A 1 103 ? -8.394 -13.979 1.385 1.00 98.00 103 PRO A O 1
ATOM 825 N N . GLU A 1 104 ? -7.085 -15.688 0.766 1.00 97.31 104 GLU A N 1
ATOM 826 C CA . GLU A 1 104 ? -6.343 -15.747 2.028 1.00 97.31 104 GLU A CA 1
ATOM 827 C C . GLU A 1 104 ? -5.379 -14.566 2.173 1.00 97.31 104 GLU A C 1
ATOM 829 O O . GLU A 1 104 ? -5.333 -13.926 3.226 1.00 97.31 104 GLU A O 1
ATOM 834 N N . LEU A 1 105 ? -4.649 -14.224 1.106 1.00 97.88 105 LEU A N 1
ATOM 835 C CA . LEU A 1 105 ? -3.781 -13.048 1.073 1.00 97.88 105 LEU A CA 1
ATOM 836 C C . LEU A 1 105 ? -4.595 -11.760 1.229 1.00 97.88 105 LEU A C 1
ATOM 838 O O . LEU A 1 105 ? -4.261 -10.922 2.069 1.00 97.88 105 LEU A O 1
ATOM 842 N N . TYR A 1 106 ? -5.710 -11.639 0.502 1.00 98.44 106 TYR A N 1
ATOM 843 C CA . TYR A 1 106 ? -6.660 -10.539 0.673 1.00 98.44 106 TYR A CA 1
ATOM 844 C C . TYR A 1 106 ? -7.122 -10.412 2.133 1.00 98.44 106 TYR A C 1
ATOM 846 O O . TYR A 1 106 ? -7.060 -9.334 2.727 1.00 98.44 106 TYR A O 1
ATOM 854 N N . SER A 1 107 ? -7.524 -11.526 2.750 1.00 97.12 107 SER A N 1
ATOM 855 C CA . SER A 1 107 ? -7.980 -11.542 4.143 1.00 97.12 107 SER A CA 1
ATOM 856 C C . SER A 1 107 ? -6.874 -11.142 5.123 1.00 97.12 107 SER A C 1
ATOM 858 O O . SER A 1 107 ? -7.141 -10.387 6.060 1.00 97.12 107 SER A O 1
ATOM 860 N N . ARG A 1 108 ? -5.627 -11.582 4.903 1.00 97.50 108 ARG A N 1
ATOM 861 C CA . ARG A 1 108 ? -4.470 -11.193 5.730 1.00 97.50 108 ARG A CA 1
ATOM 862 C C . ARG A 1 108 ? -4.168 -9.698 5.639 1.00 97.50 108 ARG A C 1
ATOM 864 O O . ARG A 1 108 ? -3.933 -9.073 6.674 1.00 97.50 108 ARG A O 1
ATOM 871 N N . LEU A 1 109 ? -4.224 -9.113 4.440 1.00 97.94 109 LEU A N 1
ATOM 872 C CA . LEU A 1 109 ? -4.045 -7.670 4.234 1.00 97.94 109 LEU A CA 1
ATOM 873 C C . LEU A 1 109 ? -5.082 -6.868 5.033 1.00 97.94 109 LEU A C 1
ATOM 875 O O . LEU A 1 109 ? -4.726 -5.972 5.803 1.00 97.94 109 LEU A O 1
ATOM 879 N N . LEU A 1 110 ? -6.363 -7.238 4.926 1.00 97.12 110 LEU A N 1
ATOM 880 C CA . LEU A 1 110 ? -7.427 -6.576 5.683 1.00 97.12 110 LEU A CA 1
ATOM 881 C C . LEU A 1 110 ? -7.287 -6.794 7.193 1.00 97.12 110 LEU A C 1
ATOM 883 O O . LEU A 1 110 ? -7.472 -5.851 7.966 1.00 97.12 110 LEU A O 1
ATOM 887 N N . ALA A 1 111 ? -6.928 -8.003 7.630 1.00 96.44 111 ALA A N 1
ATOM 888 C CA . ALA A 1 111 ? -6.702 -8.301 9.040 1.00 96.44 111 ALA A CA 1
ATOM 889 C C . ALA A 1 111 ? -5.599 -7.413 9.639 1.00 96.44 111 ALA A C 1
ATOM 891 O O . ALA A 1 111 ? -5.780 -6.882 10.737 1.00 96.44 111 ALA A O 1
ATOM 892 N N . LEU A 1 112 ? -4.510 -7.171 8.901 1.00 97.75 112 LEU A N 1
ATOM 893 C CA . LEU A 1 112 ? -3.435 -6.274 9.326 1.00 97.75 112 LEU A CA 1
ATOM 894 C C . LEU A 1 112 ? -3.925 -4.824 9.489 1.00 97.75 112 LEU A C 1
ATOM 896 O O . LEU A 1 112 ? -3.644 -4.174 10.501 1.00 97.75 112 LEU A O 1
ATOM 900 N N . MET A 1 113 ? -4.721 -4.326 8.537 1.00 97.50 113 MET A N 1
ATOM 901 C CA . MET A 1 113 ? -5.329 -2.991 8.622 1.00 97.50 113 MET A CA 1
ATOM 902 C C . MET A 1 113 ? -6.281 -2.868 9.822 1.00 97.50 113 MET A C 1
ATOM 904 O O . MET A 1 113 ? -6.257 -1.865 10.544 1.00 97.50 113 MET A O 1
ATOM 908 N N . HIS A 1 114 ? -7.090 -3.900 10.077 1.00 95.75 114 HIS A N 1
ATOM 909 C CA . HIS A 1 114 ? -7.987 -3.973 11.231 1.00 95.75 114 HIS A CA 1
ATOM 910 C C . HIS A 1 114 ? -7.233 -4.025 12.565 1.00 95.75 114 HIS A C 1
ATOM 912 O O . HIS A 1 114 ? -7.646 -3.368 13.529 1.00 95.75 114 HIS A O 1
ATOM 918 N N . GLN A 1 115 ? -6.128 -4.772 12.629 1.00 96.38 115 GLN A N 1
ATOM 919 C CA . GLN A 1 115 ? -5.263 -4.839 13.803 1.00 96.38 115 GLN A CA 1
ATOM 920 C C . GLN A 1 115 ? -4.701 -3.450 14.131 1.00 96.38 115 GLN A C 1
ATOM 922 O O . GLN A 1 115 ? -4.890 -2.957 15.246 1.00 96.38 115 GLN A O 1
ATOM 927 N N . ALA A 1 116 ? -4.105 -2.774 13.143 1.00 96.81 116 ALA A N 1
ATOM 928 C CA . ALA A 1 116 ? -3.551 -1.434 13.319 1.00 96.81 116 ALA A CA 1
ATOM 929 C C . ALA A 1 116 ? -4.615 -0.410 13.758 1.00 96.81 116 ALA A C 1
ATOM 931 O O . ALA A 1 116 ? -4.374 0.396 14.668 1.00 96.81 116 ALA A O 1
ATOM 932 N N . ASP A 1 117 ? -5.820 -0.461 13.173 1.00 96.19 117 ASP A N 1
ATOM 933 C CA . ASP A 1 117 ? -6.929 0.385 13.618 1.00 96.19 117 ASP A CA 1
ATOM 934 C C . ASP A 1 117 ? -7.300 0.106 15.075 1.00 96.19 117 ASP A C 1
ATOM 936 O O . ASP A 1 117 ? -7.376 1.041 15.872 1.00 96.19 117 ASP A O 1
ATOM 940 N N . THR A 1 118 ? -7.489 -1.156 15.449 1.00 94.81 118 THR A N 1
ATOM 941 C CA . THR A 1 118 ? -7.916 -1.547 16.799 1.00 94.81 118 THR A CA 1
ATOM 942 C C . THR A 1 118 ? -6.913 -1.100 17.862 1.00 94.81 118 THR A C 1
ATOM 944 O O . THR A 1 118 ? -7.297 -0.495 18.875 1.00 94.81 118 THR A O 1
ATOM 947 N N . GLU A 1 119 ? -5.624 -1.325 17.603 1.00 95.62 119 GLU A N 1
ATOM 948 C CA . GLU A 1 119 ? -4.535 -0.946 18.499 1.00 95.62 119 GLU A CA 1
ATOM 949 C C . GLU A 1 119 ? -4.416 0.578 18.638 1.00 95.62 119 GLU A C 1
ATOM 951 O O . GLU A 1 119 ? -4.338 1.101 19.757 1.00 95.62 119 GLU A O 1
ATOM 956 N N . LYS A 1 120 ? -4.446 1.329 17.523 1.00 95.44 120 LYS A N 1
ATOM 957 C CA . LYS A 1 120 ? -4.043 2.744 17.543 1.00 95.44 120 LYS A CA 1
ATOM 958 C C . LYS A 1 120 ? -5.123 3.752 17.223 1.00 95.44 120 LYS A C 1
ATOM 960 O O . LYS A 1 120 ? -5.142 4.791 17.886 1.00 95.44 120 LYS A O 1
ATOM 965 N N . TRP A 1 121 ? -6.030 3.527 16.285 1.00 93.75 121 TRP A N 1
ATOM 966 C CA . TRP A 1 121 ? -6.893 4.606 15.777 1.00 93.75 121 TRP A CA 1
ATOM 967 C C . TRP A 1 121 ? -8.362 4.475 16.190 1.00 93.75 121 TRP A C 1
ATOM 969 O O . TRP A 1 121 ? -8.968 5.483 16.574 1.00 93.75 121 TRP A O 1
ATOM 979 N N . ARG A 1 122 ? -8.904 3.255 16.207 1.00 92.81 122 ARG A N 1
ATOM 980 C CA . ARG A 1 122 ? -10.290 2.892 16.537 1.00 92.81 122 ARG A CA 1
ATOM 981 C C . ARG A 1 122 ? -11.293 3.676 15.690 1.00 92.81 122 ARG A C 1
ATOM 983 O O . ARG A 1 122 ? -12.183 4.355 16.217 1.00 92.81 122 ARG A O 1
ATOM 990 N N . ARG A 1 123 ? -11.090 3.681 14.373 1.00 89.00 123 ARG A N 1
ATOM 991 C CA . ARG A 1 123 ? -11.823 4.509 13.406 1.00 89.00 123 ARG A CA 1
ATOM 992 C C . ARG A 1 123 ? -12.762 3.698 12.539 1.00 89.00 123 ARG A C 1
ATOM 994 O O . ARG A 1 123 ? -13.816 4.240 12.203 1.00 89.00 123 ARG A O 1
ATOM 1001 N N . LEU A 1 124 ? -12.455 2.432 12.269 1.00 86.81 124 LEU A N 1
ATOM 1002 C CA . LEU A 1 124 ? -13.338 1.543 11.515 1.00 86.81 124 LEU A CA 1
ATOM 1003 C C . LEU A 1 124 ? -14.658 1.321 12.276 1.00 86.81 124 LEU A C 1
ATOM 1005 O O . LEU A 1 124 ? -15.735 1.487 11.710 1.00 86.81 124 LEU A O 1
ATOM 1009 N N . HIS A 1 125 ? -14.601 1.119 13.598 1.00 75.88 125 HIS A N 1
ATOM 1010 C CA . HIS A 1 125 ? -15.799 0.922 14.433 1.00 75.88 125 HIS A CA 1
ATOM 1011 C C . HIS A 1 125 ? -16.676 2.174 14.612 1.00 75.88 125 HIS A C 1
ATOM 1013 O O . HIS A 1 125 ? -17.890 2.067 14.776 1.00 75.88 125 HIS A O 1
ATOM 1019 N N . LYS A 1 126 ? -16.097 3.384 14.584 1.00 68.69 126 LYS A N 1
ATOM 1020 C CA . LYS A 1 126 ? -16.830 4.635 14.880 1.00 68.69 126 LYS A CA 1
ATOM 1021 C C . LYS A 1 126 ? -17.769 5.089 13.760 1.00 68.69 126 LYS A C 1
ATOM 1023 O O . LYS A 1 126 ? -18.589 5.974 13.990 1.00 68.69 126 LYS A O 1
ATOM 1028 N N . LYS A 1 127 ? -17.667 4.517 12.558 1.00 61.38 127 LYS A N 1
ATOM 1029 C CA . LYS A 1 127 ? -18.525 4.873 11.416 1.00 61.38 127 LYS A CA 1
ATOM 1030 C C . LYS A 1 127 ? -19.811 4.022 11.321 1.00 61.38 127 LYS A C 1
ATOM 1032 O O . LYS A 1 127 ? -20.585 4.195 10.382 1.00 61.38 127 LYS A O 1
ATOM 1037 N N . SER A 1 128 ? -20.114 3.185 12.318 1.00 54.22 128 SER A N 1
ATOM 1038 C CA . SER A 1 128 ? -21.134 2.121 12.246 1.00 54.22 128 SER A CA 1
ATOM 1039 C C . SER A 1 128 ? -22.606 2.542 12.101 1.00 54.22 128 SER A C 1
ATOM 1041 O O . SER A 1 128 ? -23.422 1.688 11.775 1.00 54.22 128 SER A O 1
ATOM 1043 N N . ARG A 1 129 ? -22.990 3.817 12.279 1.00 52.78 129 ARG A N 1
ATOM 1044 C CA . ARG A 1 129 ? -24.407 4.221 12.112 1.00 52.78 129 ARG A CA 1
ATOM 1045 C C . ARG A 1 129 ? -24.807 4.672 10.697 1.00 52.78 129 ARG A C 1
ATOM 1047 O O . ARG A 1 129 ? -25.993 4.616 10.398 1.00 52.78 129 ARG A O 1
ATOM 1054 N N . LYS A 1 130 ? -23.870 5.085 9.824 1.00 57.44 130 LYS A N 1
ATOM 1055 C CA . LYS A 1 130 ? -24.136 5.449 8.401 1.00 57.44 130 LYS A CA 1
ATOM 1056 C C . LYS A 1 130 ? -22.949 5.243 7.431 1.00 57.44 130 LYS A C 1
ATOM 1058 O O . LYS A 1 130 ? -23.090 5.520 6.247 1.00 57.44 130 LYS A O 1
ATOM 1063 N N . GLY A 1 131 ? -21.773 4.804 7.891 1.00 60.84 131 GLY A N 1
ATOM 1064 C CA . GLY A 1 131 ? -20.523 4.831 7.119 1.00 60.84 131 GLY A CA 1
ATOM 1065 C C . GLY A 1 131 ? -19.855 3.466 7.014 1.00 60.84 131 GLY A C 1
ATOM 1066 O O . GLY A 1 131 ? -18.957 3.150 7.794 1.00 60.84 131 GLY A O 1
ATOM 1067 N N . LYS A 1 132 ? -20.273 2.681 6.018 1.00 77.25 132 LYS A N 1
ATOM 1068 C CA . LYS A 1 132 ? -19.531 1.496 5.574 1.00 77.25 132 LYS A CA 1
ATOM 1069 C C . LYS A 1 132 ? -18.132 1.928 5.114 1.00 77.25 132 LYS A C 1
ATOM 1071 O O . LYS A 1 132 ? -17.987 2.975 4.481 1.00 77.25 132 LYS A O 1
ATOM 1076 N N . VAL A 1 133 ? -17.117 1.156 5.486 1.00 84.75 133 VAL A N 1
ATOM 1077 C CA . VAL A 1 133 ? -15.762 1.284 4.940 1.00 84.75 133 VAL A CA 1
ATOM 1078 C C . VAL A 1 133 ? -15.619 0.176 3.916 1.00 84.75 133 VAL A C 1
ATOM 1080 O O . VAL A 1 133 ? -15.959 -0.967 4.217 1.00 84.75 133 VAL A O 1
ATOM 1083 N N . TYR A 1 134 ? -15.168 0.537 2.725 1.00 91.00 134 TYR A N 1
ATOM 1084 C CA . TYR A 1 134 ? -14.866 -0.414 1.673 1.00 91.00 134 TYR A CA 1
ATOM 1085 C C . TYR A 1 134 ? -13.348 -0.465 1.522 1.00 91.00 134 TYR A C 1
ATOM 1087 O O . TYR A 1 134 ? -12.714 0.594 1.579 1.00 91.00 134 TYR A O 1
ATOM 1095 N N . PRO A 1 135 ? -12.769 -1.667 1.427 1.00 94.06 135 PRO A N 1
ATOM 1096 C CA . PRO A 1 135 ? -11.416 -1.799 0.933 1.00 94.06 135 PRO A CA 1
ATOM 1097 C C . PRO A 1 135 ? -11.335 -1.268 -0.499 1.00 94.06 135 PRO A C 1
ATOM 1099 O O . PRO A 1 135 ? -12.337 -1.238 -1.207 1.00 94.06 135 PRO A O 1
ATOM 1102 N N . GLU A 1 136 ? -10.148 -0.792 -0.854 1.00 95.44 136 GLU A N 1
ATOM 1103 C CA . GLU A 1 136 ? -9.730 -0.459 -2.211 1.00 95.44 136 GLU A CA 1
ATOM 1104 C C . GLU A 1 136 ? -8.264 -0.889 -2.304 1.00 95.44 136 GLU A C 1
ATOM 1106 O O . GLU A 1 136 ? -7.482 -0.612 -1.389 1.00 95.44 136 GLU A O 1
ATOM 1111 N N . VAL A 1 137 ? -7.901 -1.615 -3.362 1.00 97.38 137 VAL A N 1
ATOM 1112 C CA . VAL A 1 137 ? -6.536 -2.123 -3.551 1.00 97.38 137 VAL A CA 1
ATOM 1113 C C . VAL A 1 137 ? -6.014 -1.678 -4.910 1.00 97.38 137 VAL A C 1
ATOM 1115 O O . VAL A 1 137 ? -6.608 -1.986 -5.950 1.00 97.38 137 VAL A O 1
ATOM 1118 N N . GLU A 1 138 ? -4.899 -0.954 -4.873 1.00 97.44 138 GLU A N 1
ATOM 1119 C CA . GLU A 1 138 ? -4.196 -0.417 -6.033 1.00 97.44 138 GLU A CA 1
ATOM 1120 C C . GLU A 1 138 ? -2.821 -1.077 -6.158 1.00 97.44 138 GLU A C 1
ATOM 1122 O O . GLU A 1 138 ? -2.090 -1.200 -5.175 1.00 97.44 138 GLU A O 1
ATOM 1127 N N . TYR A 1 139 ? -2.479 -1.504 -7.370 1.00 98.12 139 TYR A N 1
ATOM 1128 C CA . TYR A 1 139 ? -1.115 -1.844 -7.755 1.00 98.12 139 TYR A CA 1
ATOM 1129 C C . TYR A 1 139 ? -0.530 -0.610 -8.439 1.00 98.12 139 TYR A C 1
ATOM 1131 O O . TYR A 1 139 ? -1.140 -0.095 -9.377 1.00 98.12 139 TYR A O 1
ATOM 1139 N N . ILE A 1 140 ? 0.597 -0.101 -7.943 1.00 97.31 140 ILE A N 1
ATOM 1140 C CA . ILE A 1 140 ? 1.195 1.153 -8.411 1.00 97.31 140 ILE A CA 1
ATOM 1141 C C . ILE A 1 140 ? 2.597 0.868 -8.933 1.00 97.31 140 ILE A C 1
ATOM 1143 O O . ILE A 1 140 ? 3.400 0.270 -8.221 1.00 97.31 140 ILE A O 1
ATOM 1147 N N . ASP A 1 141 ? 2.883 1.330 -10.146 1.00 96.81 141 ASP A N 1
ATOM 1148 C CA . ASP A 1 141 ? 4.165 1.125 -10.814 1.00 96.81 141 ASP A CA 1
ATOM 1149 C C . ASP A 1 141 ? 4.846 2.457 -11.148 1.00 96.81 141 ASP A C 1
ATOM 1151 O O . ASP A 1 141 ? 4.264 3.312 -11.820 1.00 96.81 141 ASP A O 1
ATOM 1155 N N . TYR A 1 142 ? 6.078 2.626 -10.667 1.00 96.50 142 TYR A N 1
ATOM 1156 C CA . TYR A 1 142 ? 6.917 3.814 -10.853 1.00 96.50 142 TYR A CA 1
ATOM 1157 C C . TYR A 1 142 ? 8.031 3.507 -11.870 1.00 96.50 142 TYR A C 1
ATOM 1159 O O . TYR A 1 142 ? 9.216 3.529 -11.536 1.00 96.50 142 TYR A O 1
ATOM 1167 N N . ASP A 1 143 ? 7.641 3.205 -13.107 1.00 95.69 143 ASP A N 1
ATOM 1168 C CA . ASP A 1 143 ? 8.549 2.831 -14.195 1.00 95.69 143 ASP A CA 1
ATOM 1169 C C . ASP A 1 143 ? 9.142 4.069 -14.899 1.00 95.69 143 ASP A C 1
ATOM 1171 O O . ASP A 1 143 ? 8.493 4.747 -15.701 1.00 95.69 143 ASP A O 1
ATOM 1175 N N . VAL A 1 144 ? 10.411 4.366 -14.603 1.00 94.62 144 VAL A N 1
ATOM 1176 C CA . VAL A 1 144 ? 11.142 5.503 -15.187 1.00 94.62 144 VAL A CA 1
ATOM 1177 C C . VAL A 1 144 ? 11.495 5.315 -16.662 1.00 94.62 144 VAL A C 1
ATOM 1179 O O . VAL A 1 144 ? 11.680 6.318 -17.355 1.00 94.62 144 VAL A O 1
ATOM 1182 N N . GLU A 1 145 ? 11.599 4.074 -17.146 1.00 94.00 145 GLU A N 1
ATOM 1183 C CA . GLU A 1 145 ? 11.872 3.787 -18.557 1.00 94.00 145 GLU A CA 1
ATOM 1184 C C . GLU A 1 145 ? 10.632 4.104 -19.389 1.00 94.00 145 GLU A C 1
ATOM 1186 O O . GLU A 1 145 ? 10.718 4.799 -20.405 1.00 94.00 145 GLU A O 1
ATOM 1191 N N . TYR A 1 146 ? 9.466 3.680 -18.899 1.00 92.88 146 TYR A N 1
ATOM 1192 C CA . TYR A 1 146 ? 8.178 3.987 -19.507 1.00 92.88 146 TYR A CA 1
ATOM 1193 C C . TYR A 1 146 ? 7.852 5.488 -19.458 1.00 92.88 146 TYR A C 1
ATOM 1195 O O . TYR A 1 146 ? 7.504 6.084 -20.479 1.00 92.88 146 TYR A O 1
ATOM 1203 N N . GLU A 1 147 ? 8.003 6.130 -18.293 1.00 91.62 147 GLU A N 1
ATOM 1204 C CA . GLU A 1 147 ? 7.685 7.557 -18.103 1.00 91.62 147 GLU A CA 1
ATOM 1205 C C . GLU A 1 147 ? 8.738 8.506 -18.705 1.00 91.62 147 GLU A C 1
ATOM 1207 O O . GLU A 1 147 ? 8.513 9.720 -18.810 1.00 91.62 147 GLU A O 1
ATOM 1212 N N . GLN A 1 148 ? 9.914 7.977 -19.067 1.00 93.69 148 GLN A N 1
ATOM 1213 C CA . GLN A 1 148 ? 11.084 8.708 -19.580 1.00 93.69 148 GLN A CA 1
ATOM 1214 C C . GLN A 1 148 ? 11.538 9.870 -18.675 1.00 93.69 148 GLN A C 1
ATOM 1216 O O . GLN A 1 148 ? 12.216 10.806 -19.112 1.00 93.69 148 GLN A O 1
ATOM 1221 N N . LYS A 1 149 ? 11.107 9.866 -17.409 1.00 93.44 149 LYS A N 1
ATOM 1222 C CA . LYS A 1 149 ? 11.303 10.926 -16.414 1.00 93.44 149 LYS A CA 1
ATOM 1223 C C . LYS A 1 149 ? 11.263 10.313 -15.010 1.00 93.44 149 LYS A C 1
ATOM 1225 O O . LYS A 1 149 ? 10.651 9.265 -14.826 1.00 93.44 149 LYS A O 1
ATOM 1230 N N . PRO A 1 150 ? 11.823 10.998 -13.994 1.00 93.44 150 PRO A N 1
ATOM 1231 C CA . PRO A 1 150 ? 11.648 10.583 -12.609 1.00 93.44 150 PRO A CA 1
ATOM 1232 C C . PRO A 1 150 ? 10.164 10.451 -12.260 1.00 93.44 150 PRO A C 1
ATOM 1234 O O . PRO A 1 150 ? 9.392 11.398 -12.459 1.00 93.44 150 PRO A O 1
ATOM 1237 N N . CYS A 1 151 ? 9.801 9.277 -11.755 1.00 94.31 151 CYS A N 1
ATOM 1238 C CA . CYS A 1 151 ? 8.467 8.950 -11.283 1.00 94.31 151 CYS A CA 1
ATOM 1239 C C . CYS A 1 151 ? 8.273 9.497 -9.865 1.00 94.31 151 CYS A C 1
ATOM 1241 O O . CYS A 1 151 ? 9.199 9.485 -9.051 1.00 94.31 151 CYS A O 1
ATOM 1243 N N . PHE A 1 152 ? 7.089 10.025 -9.569 1.00 92.69 152 PHE A N 1
ATOM 1244 C CA . PHE A 1 152 ? 6.783 10.590 -8.257 1.00 92.69 152 PHE A CA 1
ATOM 1245 C C . PHE A 1 152 ? 5.281 10.702 -8.044 1.00 92.69 152 PHE A C 1
ATOM 1247 O O . PHE A 1 152 ? 4.491 10.685 -8.984 1.00 92.69 152 PHE A O 1
ATOM 1254 N N . ILE A 1 153 ? 4.910 10.922 -6.792 1.00 93.50 153 ILE A N 1
ATOM 1255 C CA . ILE A 1 153 ? 3.593 11.394 -6.400 1.00 93.50 153 ILE A CA 1
ATOM 1256 C C . ILE A 1 153 ? 3.785 12.612 -5.502 1.00 93.50 153 ILE A C 1
ATOM 1258 O O . ILE A 1 153 ? 4.626 12.604 -4.601 1.00 93.50 153 ILE A O 1
ATOM 1262 N N . GLU A 1 154 ? 3.074 13.701 -5.785 1.00 92.94 154 GLU A N 1
ATOM 1263 C CA . GLU A 1 154 ? 3.153 14.884 -4.936 1.00 92.94 154 GLU A CA 1
ATOM 1264 C C . GLU A 1 154 ? 2.611 14.604 -3.530 1.00 92.94 154 GLU A C 1
ATOM 1266 O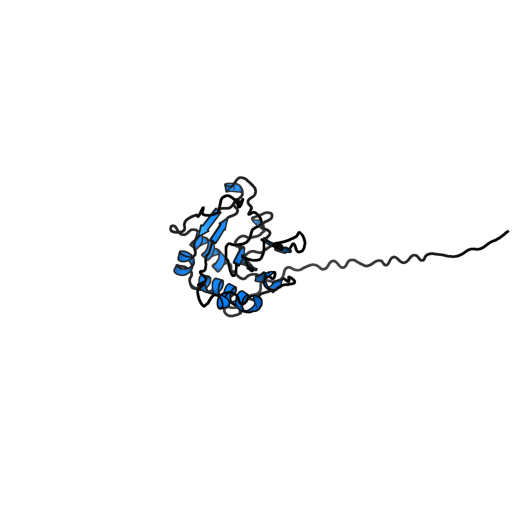 O . GLU A 1 154 ? 1.719 13.769 -3.356 1.00 92.94 154 GLU A O 1
ATOM 1271 N N . PRO A 1 155 ? 3.092 15.339 -2.515 1.00 92.75 155 PRO A N 1
ATOM 1272 C CA . PRO A 1 155 ? 2.593 15.165 -1.166 1.00 92.75 155 PRO A CA 1
ATOM 1273 C C . PRO A 1 155 ? 1.082 15.388 -1.061 1.00 92.75 155 PRO A C 1
ATOM 1275 O O . PRO A 1 155 ? 0.577 16.463 -1.400 1.00 92.75 155 PRO A O 1
ATOM 1278 N N . HIS A 1 156 ? 0.366 14.422 -0.500 1.00 93.56 156 HIS A N 1
ATOM 1279 C CA . HIS A 1 156 ? -1.092 14.445 -0.441 1.00 93.56 156 HIS A CA 1
ATOM 1280 C C . HIS A 1 156 ? -1.628 13.716 0.796 1.00 93.56 156 HIS A C 1
ATOM 1282 O O . HIS A 1 156 ? -0.889 13.225 1.646 1.00 93.56 156 HIS A O 1
ATOM 1288 N N . VAL A 1 157 ? -2.950 13.729 0.943 1.00 93.19 157 VAL A N 1
ATOM 1289 C CA . VAL A 1 157 ? -3.678 12.856 1.866 1.00 93.19 157 VAL A CA 1
ATOM 1290 C C . VAL A 1 157 ? -4.633 12.008 1.048 1.00 93.19 157 VAL A C 1
ATOM 1292 O O . VAL A 1 157 ? -5.201 12.486 0.063 1.00 93.19 157 VAL A O 1
ATOM 1295 N N . ASP A 1 158 ? -4.864 10.782 1.491 1.00 92.62 158 ASP A N 1
ATOM 1296 C CA . ASP A 1 158 ? -5.803 9.897 0.819 1.00 92.62 158 ASP A CA 1
ATOM 1297 C C . ASP A 1 158 ? -7.235 10.368 1.047 1.00 92.62 158 ASP A C 1
ATOM 1299 O O . ASP A 1 158 ? -7.652 10.742 2.155 1.00 92.62 158 ASP A O 1
ATOM 1303 N N . ASN A 1 159 ? -8.038 10.297 -0.008 1.00 88.56 159 ASN A N 1
ATOM 1304 C CA . ASN A 1 159 ? -9.425 10.724 0.043 1.00 88.56 159 ASN A CA 1
ATOM 1305 C C . ASN A 1 159 ? -10.250 9.776 0.919 1.00 88.56 159 ASN A C 1
ATOM 1307 O O . ASN A 1 159 ? -10.676 8.713 0.492 1.00 88.56 159 ASN A O 1
ATOM 1311 N N . LYS A 1 160 ? -10.545 10.202 2.153 1.00 88.62 160 LYS A N 1
ATOM 1312 C CA . LYS A 1 160 ? -11.416 9.488 3.109 1.00 88.62 160 LYS A CA 1
ATOM 1313 C C . LYS A 1 160 ? -10.908 8.096 3.538 1.00 88.62 160 LYS A C 1
ATOM 1315 O O . LYS A 1 160 ? -11.658 7.408 4.242 1.00 88.62 160 LYS A O 1
ATOM 1320 N N . SER A 1 161 ? -9.662 7.730 3.223 1.00 92.38 161 SER A N 1
ATOM 1321 C CA . SER A 1 161 ? -9.048 6.473 3.668 1.00 92.38 161 SER A CA 1
ATOM 1322 C C . SER A 1 161 ? -8.889 6.458 5.186 1.00 92.38 161 SER A C 1
ATOM 1324 O O . SER A 1 161 ? -8.183 7.283 5.767 1.00 92.38 161 SER A O 1
ATOM 1326 N N . ALA A 1 162 ? -9.595 5.540 5.850 1.00 93.50 162 ALA A N 1
ATOM 1327 C CA . ALA A 1 162 ? -9.546 5.417 7.303 1.00 93.50 162 ALA A CA 1
ATOM 1328 C C . ALA A 1 162 ? -8.248 4.767 7.795 1.00 93.50 162 ALA A C 1
ATOM 1330 O O . ALA A 1 162 ? -7.825 5.060 8.915 1.00 93.50 162 ALA A O 1
ATOM 1331 N N . VAL A 1 163 ? -7.668 3.891 6.981 1.00 96.50 163 VAL A N 1
ATOM 1332 C CA . VAL A 1 163 ? -6.392 3.207 7.173 1.00 96.50 163 VAL A CA 1
ATOM 1333 C C . VAL A 1 163 ? -5.830 2.990 5.778 1.00 96.50 163 VAL A C 1
ATOM 1335 O O . VAL A 1 163 ? -6.539 2.459 4.931 1.00 96.50 163 VAL A O 1
ATOM 1338 N N . THR A 1 164 ? -4.582 3.378 5.563 1.00 97.94 164 THR A N 1
ATOM 1339 C CA . THR A 1 164 ? -3.837 3.107 4.332 1.00 97.94 164 THR A CA 1
ATOM 1340 C C . THR A 1 164 ? -2.727 2.127 4.660 1.00 97.94 164 THR A C 1
ATOM 1342 O O . THR A 1 164 ? -2.099 2.256 5.714 1.00 97.94 164 THR A O 1
ATOM 1345 N N . LEU A 1 165 ? -2.517 1.153 3.778 1.00 98.44 165 LEU A N 1
ATOM 1346 C CA . LEU A 1 165 ? -1.402 0.216 3.799 1.00 98.44 165 LEU A CA 1
ATOM 1347 C C . LEU A 1 165 ? -0.636 0.390 2.489 1.00 98.44 165 LEU A C 1
ATOM 1349 O O . LEU A 1 165 ? -1.232 0.310 1.421 1.00 98.44 165 LEU A O 1
ATOM 1353 N N . VAL A 1 166 ? 0.671 0.617 2.583 1.00 98.31 166 VAL A N 1
ATOM 1354 C CA . VAL A 1 166 ? 1.593 0.604 1.441 1.00 98.31 166 VAL A CA 1
ATOM 1355 C C . VAL A 1 166 ? 2.573 -0.535 1.664 1.00 98.31 166 VAL A C 1
ATOM 1357 O O . VAL A 1 166 ? 3.152 -0.626 2.745 1.00 98.31 166 VAL A O 1
ATOM 1360 N N . ALA A 1 167 ? 2.743 -1.401 0.669 1.00 98.38 167 ALA A N 1
ATOM 1361 C CA . ALA A 1 167 ? 3.685 -2.511 0.718 1.00 98.38 167 ALA A CA 1
ATOM 1362 C C . ALA A 1 167 ? 4.681 -2.419 -0.438 1.00 98.38 167 ALA A C 1
ATOM 1364 O O . ALA A 1 167 ? 4.307 -2.042 -1.548 1.00 98.38 167 ALA A O 1
ATOM 1365 N N . MET A 1 168 ? 5.941 -2.753 -0.168 1.00 98.25 168 MET A N 1
ATOM 1366 C CA . MET A 1 168 ? 7.004 -2.712 -1.167 1.00 98.25 168 MET A CA 1
ATOM 1367 C C . MET A 1 168 ? 7.120 -4.062 -1.877 1.00 98.25 168 MET A C 1
ATOM 1369 O O . MET A 1 168 ? 7.353 -5.088 -1.237 1.00 98.25 168 MET A O 1
ATOM 1373 N N . LEU A 1 169 ? 6.956 -4.058 -3.202 1.00 98.38 169 LEU A N 1
ATOM 1374 C CA . LEU A 1 169 ? 6.923 -5.269 -4.037 1.00 98.38 169 LEU A CA 1
ATOM 1375 C C . LEU A 1 169 ? 8.166 -5.443 -4.924 1.00 98.38 169 LEU A C 1
ATOM 1377 O O . LEU A 1 169 ? 8.244 -6.430 -5.657 1.00 98.38 169 LEU A O 1
ATOM 1381 N N . SER A 1 170 ? 9.120 -4.511 -4.834 1.00 97.81 170 SER A N 1
ATOM 1382 C CA . SER A 1 170 ? 10.373 -4.510 -5.595 1.00 97.81 170 SER A CA 1
ATOM 1383 C C . SER A 1 170 ? 11.574 -4.403 -4.650 1.00 97.81 170 SER A C 1
ATOM 1385 O O . SER A 1 170 ? 11.483 -3.722 -3.623 1.00 97.81 170 SER A O 1
ATOM 1387 N N . PRO A 1 171 ? 12.698 -5.076 -4.939 1.00 96.88 171 PRO A N 1
ATOM 1388 C CA . PRO A 1 171 ? 13.903 -4.958 -4.133 1.00 96.88 171 PRO A CA 1
ATOM 1389 C C . PRO A 1 171 ? 14.552 -3.572 -4.314 1.00 96.88 171 PRO A C 1
ATOM 1391 O O . PRO A 1 171 ? 14.540 -3.030 -5.418 1.00 96.88 171 PRO A O 1
ATOM 1394 N N . PRO A 1 172 ? 15.189 -3.004 -3.270 1.00 95.50 172 PRO A N 1
ATOM 1395 C CA . PRO A 1 172 ? 15.837 -1.690 -3.356 1.00 95.50 172 PRO A CA 1
ATOM 1396 C C . PRO A 1 172 ? 16.957 -1.569 -4.394 1.00 95.50 172 PRO A C 1
ATOM 1398 O O . PRO A 1 172 ? 17.344 -0.459 -4.734 1.00 95.50 172 PRO A O 1
ATOM 1401 N N . ALA A 1 173 ? 17.500 -2.688 -4.881 1.00 96.56 173 ALA A N 1
ATOM 1402 C CA . ALA A 1 173 ? 18.501 -2.689 -5.945 1.00 96.56 173 ALA A CA 1
ATOM 1403 C C . ALA A 1 173 ? 17.924 -2.278 -7.314 1.00 96.56 173 ALA A C 1
ATOM 1405 O O . ALA A 1 173 ? 18.680 -1.833 -8.174 1.00 96.56 173 ALA A O 1
ATOM 1406 N N . ASP A 1 174 ? 16.604 -2.386 -7.496 1.00 95.25 174 ASP A N 1
ATOM 1407 C CA . ASP A 1 174 ? 15.935 -2.138 -8.778 1.00 95.25 174 ASP A CA 1
ATOM 1408 C C . ASP A 1 174 ? 15.554 -0.662 -8.971 1.00 95.25 174 ASP A C 1
ATOM 1410 O O . ASP A 1 174 ? 15.057 -0.279 -10.028 1.00 95.25 174 ASP A O 1
ATOM 1414 N N . TYR A 1 175 ? 15.755 0.190 -7.961 1.00 94.44 175 TYR A N 1
ATOM 1415 C CA . TYR A 1 175 ? 15.371 1.597 -8.030 1.00 94.44 175 TYR A CA 1
ATOM 1416 C C . TYR A 1 175 ? 16.280 2.511 -7.202 1.00 94.44 175 TYR A C 1
ATOM 1418 O O . TYR A 1 175 ? 16.892 2.118 -6.215 1.00 94.44 175 TYR A O 1
ATOM 1426 N N . ALA A 1 176 ? 16.316 3.792 -7.571 1.00 93.19 176 ALA A N 1
ATOM 1427 C CA . ALA A 1 176 ? 16.932 4.848 -6.773 1.00 93.19 176 ALA A CA 1
ATOM 1428 C C . ALA A 1 176 ? 15.845 5.749 -6.166 1.00 93.19 176 ALA A C 1
ATOM 1430 O O . ALA A 1 176 ? 14.962 6.238 -6.870 1.00 93.19 176 ALA A O 1
ATOM 1431 N N . GLY A 1 177 ? 15.906 5.997 -4.855 1.00 92.38 177 GLY A N 1
ATOM 1432 C CA . GLY A 1 177 ? 14.882 6.769 -4.145 1.00 92.38 177 GLY A CA 1
ATOM 1433 C C . GLY A 1 177 ? 13.777 5.880 -3.570 1.00 92.38 177 GLY A C 1
ATOM 1434 O O . GLY A 1 177 ? 14.057 5.081 -2.682 1.00 92.38 177 GLY A O 1
ATOM 1435 N N . GLY A 1 178 ? 12.521 6.065 -3.997 1.00 91.12 178 GLY A N 1
ATOM 1436 C CA . GLY A 1 178 ? 11.385 5.234 -3.548 1.00 91.12 178 GLY A CA 1
ATOM 1437 C C . GLY A 1 178 ? 11.027 5.366 -2.059 1.00 91.12 178 GLY A C 1
ATOM 1438 O O . GLY A 1 178 ? 10.452 4.462 -1.457 1.00 91.12 178 GLY A O 1
ATOM 1439 N N . ARG A 1 179 ? 11.404 6.486 -1.436 1.00 94.38 179 ARG A N 1
ATOM 1440 C CA . ARG A 1 179 ? 11.242 6.730 0.002 1.00 94.38 179 ARG A CA 1
ATOM 1441 C C . ARG A 1 179 ? 9.813 7.152 0.332 1.00 94.38 179 ARG A C 1
ATOM 1443 O O . ARG A 1 179 ? 9.298 8.118 -0.228 1.00 94.38 179 ARG A O 1
ATOM 1450 N N . SER A 1 180 ? 9.200 6.480 1.305 1.00 93.88 180 SER A N 1
ATOM 1451 C CA . SER A 1 180 ? 7.905 6.893 1.852 1.00 93.88 180 SER A CA 1
ATOM 1452 C C . SER A 1 180 ? 8.109 8.065 2.808 1.00 93.88 180 SER A C 1
ATOM 1454 O O . SER A 1 180 ? 8.613 7.901 3.923 1.00 93.88 180 SER A O 1
ATOM 1456 N N . CYS A 1 181 ? 7.736 9.260 2.363 1.00 94.38 181 CYS A N 1
ATOM 1457 C CA . CYS A 1 181 ? 7.827 10.478 3.155 1.00 94.38 181 CYS A CA 1
ATOM 1458 C C . CYS A 1 181 ? 6.542 10.685 3.955 1.00 94.38 181 CYS A C 1
ATOM 1460 O O . CYS A 1 181 ? 5.454 10.421 3.476 1.00 94.38 181 CYS A O 1
ATOM 1462 N N . PHE A 1 182 ? 6.645 11.196 5.178 1.00 92.62 182 PHE A N 1
ATOM 1463 C CA . PHE A 1 182 ? 5.490 11.517 6.010 1.00 92.62 182 PHE A CA 1
ATOM 1464 C C . PHE A 1 182 ? 5.701 12.847 6.709 1.00 92.62 182 PHE A C 1
ATOM 1466 O O . PHE A 1 182 ? 6.759 13.116 7.280 1.00 92.62 182 PHE A O 1
ATOM 1473 N N . ARG A 1 183 ? 4.661 13.677 6.741 1.00 85.31 183 ARG A N 1
ATOM 1474 C CA . ARG A 1 183 ? 4.701 14.986 7.396 1.00 85.31 183 ARG A CA 1
ATOM 1475 C C . ARG A 1 183 ? 3.368 15.352 8.031 1.00 85.31 183 ARG A C 1
ATOM 1477 O O . ARG A 1 183 ? 2.320 14.746 7.798 1.00 85.31 183 ARG A O 1
ATOM 1484 N N . ARG A 1 184 ? 3.407 16.362 8.900 1.00 70.75 184 ARG A N 1
ATOM 1485 C CA . ARG A 1 184 ? 2.182 16.981 9.415 1.00 70.75 184 ARG A CA 1
ATOM 1486 C C . ARG A 1 184 ? 1.465 17.680 8.258 1.00 70.75 184 ARG A C 1
ATOM 1488 O O . ARG A 1 184 ? 2.116 18.284 7.418 1.00 70.75 184 ARG A O 1
ATOM 1495 N N . ALA A 1 185 ? 0.131 17.661 8.275 1.00 62.72 185 ALA A N 1
ATOM 1496 C CA . ALA A 1 185 ? -0.669 18.441 7.328 1.00 62.72 185 ALA A CA 1
ATOM 1497 C C . ALA A 1 185 ? -0.411 19.958 7.418 1.00 62.72 185 ALA A C 1
ATOM 1499 O O . ALA A 1 185 ? -0.588 20.669 6.440 1.00 62.72 185 ALA A O 1
ATOM 1500 N N . GLU A 1 186 ? 0.056 20.439 8.575 1.00 58.38 186 GLU A N 1
ATOM 1501 C CA . GLU A 1 186 ? 0.389 21.843 8.824 1.00 58.38 186 GLU A CA 1
ATOM 1502 C C . GLU A 1 186 ? 1.823 21.962 9.374 1.00 58.38 186 GLU A C 1
ATOM 1504 O O . GLU A 1 186 ? 2.145 21.357 10.410 1.00 58.38 186 GLU A O 1
ATOM 1509 N N . GLY A 1 187 ? 2.656 22.773 8.706 1.00 57.59 187 GLY A N 1
ATOM 1510 C CA . GLY A 1 187 ? 4.022 23.136 9.112 1.00 57.59 187 GLY A CA 1
ATOM 1511 C C . GLY A 1 187 ? 5.151 22.278 8.511 1.00 57.59 187 GLY A C 1
ATOM 1512 O O . GLY A 1 187 ? 4.909 21.249 7.890 1.00 57.59 187 GLY A O 1
ATOM 1513 N N . ARG A 1 188 ? 6.410 22.710 8.710 1.00 57.12 188 ARG A N 1
ATOM 1514 C CA . ARG A 1 188 ? 7.630 22.008 8.237 1.00 57.12 188 ARG A CA 1
ATOM 1515 C C . ARG A 1 188 ? 8.228 21.019 9.253 1.00 57.12 188 ARG A C 1
ATOM 1517 O O . ARG A 1 188 ? 9.093 20.228 8.902 1.00 57.12 188 ARG A O 1
ATOM 1524 N N . ALA A 1 189 ? 7.782 21.049 10.510 1.00 62.44 189 ALA A N 1
ATOM 1525 C CA . ALA A 1 189 ? 8.297 20.175 11.564 1.00 62.44 189 ALA A CA 1
ATOM 1526 C C . ALA A 1 189 ? 7.695 18.759 11.499 1.00 62.44 189 ALA A C 1
ATOM 1528 O O . ALA A 1 189 ? 6.491 18.593 11.279 1.00 62.44 189 ALA A O 1
ATOM 1529 N N . GLY A 1 190 ? 8.512 17.746 11.799 1.00 73.69 190 GLY A N 1
ATOM 1530 C CA . GLY A 1 190 ? 8.074 16.348 11.873 1.00 73.69 190 GLY A CA 1
ATOM 1531 C C . GLY A 1 190 ? 8.054 15.617 10.530 1.00 73.69 190 GLY A C 1
ATOM 1532 O O . GLY A 1 190 ? 7.185 14.765 10.336 1.00 73.69 190 GLY A O 1
ATOM 1533 N N . HIS A 1 191 ? 8.975 15.964 9.622 1.00 84.81 191 HIS A N 1
ATOM 1534 C CA . HIS A 1 191 ? 9.313 15.117 8.479 1.00 84.81 191 HIS A CA 1
ATOM 1535 C C . HIS A 1 191 ? 9.871 13.786 8.991 1.00 84.81 191 HIS A C 1
ATOM 1537 O O . HIS A 1 191 ? 10.714 13.758 9.887 1.00 84.81 191 HIS A O 1
ATOM 1543 N N . ARG A 1 192 ? 9.339 12.695 8.457 1.00 89.62 192 ARG A N 1
ATOM 1544 C CA . ARG A 1 192 ? 9.789 11.330 8.706 1.00 89.62 192 ARG A CA 1
ATOM 1545 C C . ARG A 1 192 ? 9.876 10.639 7.367 1.00 89.62 192 ARG A C 1
ATOM 1547 O O . ARG A 1 192 ? 9.056 10.900 6.492 1.00 89.62 192 ARG A O 1
ATOM 1554 N N . GLU A 1 193 ? 10.826 9.743 7.248 1.00 93.38 193 GLU A N 1
ATOM 1555 C CA . GLU A 1 193 ? 11.108 9.067 6.002 1.00 93.38 193 GLU A CA 1
ATOM 1556 C C . GLU A 1 193 ? 11.335 7.589 6.288 1.00 93.38 193 GLU A C 1
ATOM 1558 O O . GLU A 1 193 ? 11.942 7.249 7.305 1.00 93.38 193 GLU A O 1
ATOM 1563 N N . LEU A 1 194 ? 10.802 6.727 5.428 1.00 94.44 194 LEU A N 1
ATOM 1564 C CA . LEU A 1 194 ? 10.993 5.288 5.505 1.00 94.44 194 LEU A CA 1
ATOM 1565 C C . LEU A 1 194 ? 11.501 4.755 4.174 1.00 94.44 194 LEU A C 1
ATOM 1567 O O . LEU A 1 194 ? 10.903 4.997 3.125 1.00 94.44 194 LEU A O 1
ATOM 1571 N N . SER A 1 195 ? 12.578 3.980 4.256 1.00 95.81 195 SER A N 1
ATOM 1572 C CA . SER A 1 195 ? 13.031 3.102 3.183 1.00 95.81 195 SER A CA 1
ATOM 1573 C C . SER A 1 195 ? 12.516 1.700 3.489 1.00 95.81 195 SER A C 1
ATOM 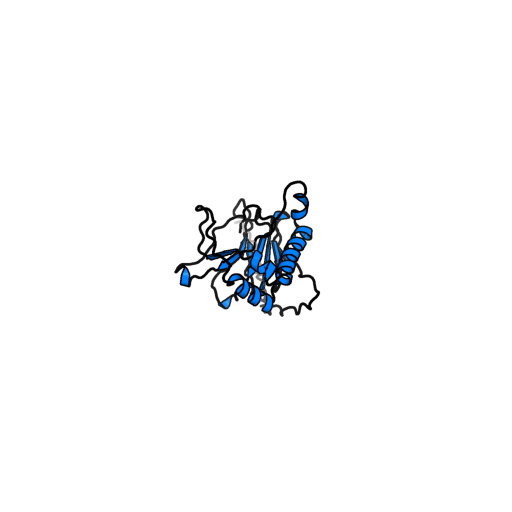1575 O O . SER A 1 195 ? 12.983 1.064 4.432 1.00 95.81 195 SER A O 1
ATOM 1577 N N . LEU A 1 196 ? 11.504 1.265 2.743 1.00 96.31 196 LEU A N 1
ATOM 1578 C CA . LEU A 1 196 ? 10.919 -0.066 2.882 1.00 96.31 196 LEU A CA 1
ATOM 1579 C C . LEU A 1 196 ? 11.785 -1.084 2.136 1.00 96.31 196 LEU A C 1
ATOM 1581 O O . LEU A 1 196 ? 12.230 -0.806 1.023 1.00 96.31 196 LEU A O 1
ATOM 1585 N N . GLN A 1 197 ? 12.018 -2.242 2.747 1.00 97.44 197 GLN A N 1
ATOM 1586 C CA . GLN A 1 197 ? 12.612 -3.398 2.079 1.00 97.44 197 GLN A CA 1
ATOM 1587 C C . GLN A 1 197 ? 11.538 -4.188 1.327 1.00 97.44 197 GLN A C 1
ATOM 1589 O O . GLN A 1 197 ? 10.343 -4.004 1.560 1.00 97.44 197 GLN A O 1
ATOM 1594 N N . LEU A 1 198 ? 11.958 -5.094 0.441 1.00 98.00 198 LEU A N 1
ATOM 1595 C CA . LEU A 1 198 ? 11.045 -6.016 -0.235 1.00 98.00 198 LEU A CA 1
ATOM 1596 C C . LEU A 1 198 ? 10.175 -6.762 0.792 1.00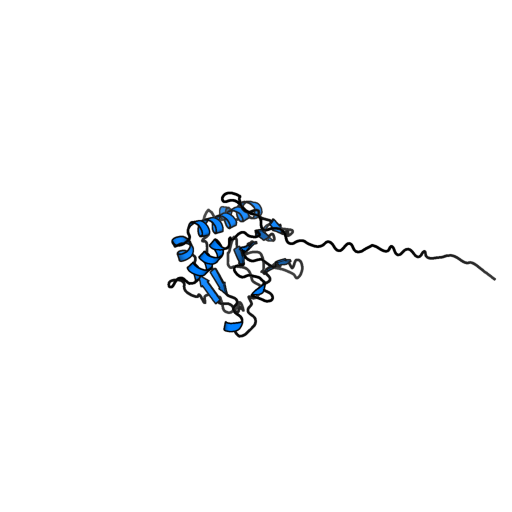 98.00 198 LEU A C 1
ATOM 1598 O O . LEU A 1 198 ? 10.690 -7.390 1.714 1.00 98.00 198 LEU A O 1
ATOM 1602 N N . GLY A 1 199 ? 8.858 -6.687 0.616 1.00 98.12 199 GLY A N 1
ATOM 1603 C CA . GLY A 1 199 ? 7.871 -7.328 1.481 1.00 98.12 199 GLY A CA 1
ATOM 1604 C C . GLY A 1 199 ? 7.519 -6.565 2.761 1.00 98.12 199 GLY A C 1
ATOM 1605 O O . GLY A 1 199 ? 6.583 -6.958 3.463 1.00 98.12 199 GLY A O 1
ATOM 1606 N N . ASP A 1 200 ? 8.193 -5.453 3.062 1.00 98.38 200 ASP A N 1
ATOM 1607 C CA . ASP A 1 200 ? 7.786 -4.571 4.154 1.00 98.38 200 ASP A CA 1
ATOM 1608 C C . ASP A 1 200 ? 6.448 -3.896 3.839 1.00 98.38 200 ASP A C 1
ATOM 1610 O O . ASP A 1 200 ? 6.158 -3.526 2.697 1.00 98.38 200 ASP A O 1
ATOM 1614 N N . ALA A 1 201 ? 5.656 -3.659 4.886 1.00 98.50 201 ALA A N 1
ATOM 1615 C CA . ALA A 1 201 ? 4.449 -2.848 4.809 1.00 98.50 201 ALA A CA 1
ATOM 1616 C C . ALA A 1 201 ? 4.471 -1.702 5.825 1.00 98.50 201 ALA A C 1
ATOM 1618 O O . ALA A 1 201 ? 4.942 -1.850 6.955 1.00 98.50 201 ALA A O 1
ATOM 1619 N N . VAL A 1 202 ? 3.898 -0.561 5.452 1.00 98.31 202 VAL A N 1
ATOM 1620 C CA . VAL A 1 202 ? 3.632 0.565 6.348 1.00 98.31 202 VAL A CA 1
ATOM 1621 C C . VAL A 1 202 ? 2.141 0.870 6.387 1.00 98.31 202 VAL A C 1
ATOM 1623 O O . VAL A 1 202 ? 1.484 0.955 5.352 1.00 98.31 202 VAL A O 1
ATOM 1626 N N . LEU A 1 203 ? 1.603 1.067 7.592 1.00 98.31 203 LEU A N 1
ATOM 1627 C CA . LEU A 1 203 ? 0.217 1.463 7.814 1.00 98.31 203 LEU A CA 1
ATOM 1628 C C . LEU A 1 203 ? 0.125 2.840 8.450 1.00 98.31 203 LEU A C 1
ATOM 1630 O O . LEU A 1 203 ? 0.841 3.156 9.402 1.00 98.31 203 LEU A O 1
ATOM 1634 N N . PHE A 1 204 ? -0.822 3.648 7.991 1.00 97.12 204 PHE A N 1
ATOM 1635 C CA . PHE A 1 204 ? -1.058 4.982 8.532 1.00 97.12 204 PHE A CA 1
ATOM 1636 C C . PHE A 1 204 ? -2.493 5.456 8.291 1.00 97.12 204 PHE A C 1
ATOM 1638 O O . PHE A 1 204 ? -3.335 4.776 7.710 1.00 97.12 204 PHE A O 1
ATOM 1645 N N . ARG A 1 205 ? -2.795 6.656 8.787 1.00 94.62 205 ARG A N 1
ATOM 1646 C CA . ARG A 1 205 ? -4.084 7.328 8.603 1.00 94.62 205 ARG A CA 1
ATOM 1647 C C . ARG A 1 205 ? -4.048 8.183 7.343 1.00 94.62 205 ARG A C 1
ATOM 1649 O O . ARG A 1 205 ? -3.733 9.370 7.447 1.00 94.62 205 ARG A O 1
ATOM 1656 N N . GLY A 1 206 ? -4.371 7.593 6.194 1.00 93.94 206 GLY A N 1
ATOM 1657 C CA . GLY A 1 206 ? -4.318 8.265 4.893 1.00 93.94 206 GLY A CA 1
ATOM 1658 C C . GLY A 1 206 ? -5.044 9.606 4.862 1.00 93.94 206 GLY A C 1
ATOM 1659 O O . GLY A 1 206 ? -4.510 10.589 4.365 1.00 93.94 206 GLY A O 1
ATOM 1660 N N . GLU A 1 207 ? -6.203 9.714 5.520 1.00 92.38 207 GLU A N 1
ATOM 1661 C CA . GLU A 1 207 ? -6.980 10.959 5.530 1.00 92.38 207 GLU A CA 1
ATOM 1662 C C . GLU A 1 207 ? -6.493 12.028 6.534 1.00 92.38 207 GLU A C 1
ATOM 1664 O O . GLU A 1 207 ? -7.139 13.069 6.712 1.00 92.38 207 GLU A O 1
ATOM 1669 N N . LYS A 1 208 ? -5.406 11.765 7.271 1.00 91.06 208 LYS A N 1
ATOM 1670 C CA . LYS A 1 208 ? -4.867 12.666 8.311 1.00 91.06 208 LYS A CA 1
ATOM 1671 C C . LYS A 1 208 ? -3.365 12.893 8.245 1.00 91.06 208 LYS A C 1
ATOM 1673 O O . LYS A 1 208 ? -2.899 13.854 8.867 1.00 91.06 208 LYS A O 1
ATOM 1678 N N . LEU A 1 209 ? -2.625 12.018 7.580 1.00 90.50 209 LEU A N 1
ATOM 1679 C CA . LEU A 1 209 ? -1.180 12.091 7.482 1.00 90.50 209 LEU A CA 1
ATOM 1680 C C . LEU A 1 209 ? -0.799 12.424 6.044 1.00 90.50 209 LEU A C 1
ATOM 1682 O O . LEU A 1 209 ? -1.142 11.678 5.133 1.00 90.50 209 LEU A O 1
ATOM 1686 N N . VAL A 1 210 ? -0.110 13.554 5.864 1.00 92.12 210 VAL A N 1
ATOM 1687 C CA . VAL A 1 210 ? 0.438 13.882 4.550 1.00 92.12 210 VAL A CA 1
ATOM 1688 C C . VAL A 1 210 ? 1.593 12.940 4.289 1.00 92.12 210 VAL A C 1
ATOM 1690 O O . VAL A 1 210 ? 2.463 12.796 5.158 1.00 92.12 210 VAL A O 1
ATOM 1693 N N . HIS A 1 211 ? 1.577 12.337 3.115 1.00 92.31 211 HIS A N 1
ATOM 1694 C CA . HIS A 1 211 ? 2.594 11.426 2.633 1.00 92.31 211 HIS A CA 1
ATOM 1695 C C . HIS A 1 211 ? 2.964 11.771 1.192 1.00 92.31 211 HIS A C 1
ATOM 1697 O O . HIS A 1 211 ? 2.115 12.404 0.519 1.00 92.31 211 HIS A O 1
#

Foldseek 3Di:
DDDDDDDDDDDDDDDDDDDPPDPDPDDDDPPPPDDDFDWDWDDDPALQQIKTKGALQADPVNLVLVVVQCPPPPWDWDDPDDPPKDWAKIKTWRLVSCCVVPVPSSVSVVVVQVVSCVVGPVQCVVQPPPDHDDDTDMDIGQDCVVSVHGGDTPWDADDPAQKDKDAASDAPVVDDDPKDWKDFPDDDPDIDIDDGGHNMMMMHGRRGITD